Protein AF-A0A4U7KSY3-F1 (afdb_monomer_lite)

Structure (mmCIF, N/CA/C/O backbone):
data_AF-A0A4U7KSY3-F1
#
_entry.id   AF-A0A4U7KSY3-F1
#
loop_
_atom_site.group_PDB
_atom_site.id
_atom_site.type_symbol
_atom_site.label_atom_id
_atom_site.label_alt_id
_atom_site.label_comp_id
_atom_site.label_asym_id
_atom_site.label_entity_id
_atom_site.label_seq_id
_atom_site.pdbx_PDB_ins_code
_atom_site.Cartn_x
_atom_site.Cartn_y
_atom_site.Cartn_z
_atom_site.occupancy
_atom_site.B_iso_or_equiv
_atom_site.auth_seq_id
_atom_site.auth_comp_id
_atom_site.auth_asym_id
_atom_site.auth_atom_id
_atom_site.pdbx_PDB_model_num
ATOM 1 N N . MET A 1 1 ? -1.521 31.837 24.497 1.00 34.94 1 MET A N 1
ATOM 2 C CA . MET A 1 1 ? -2.362 31.413 23.358 1.00 34.94 1 MET A CA 1
ATOM 3 C C . MET A 1 1 ? -1.499 30.563 22.444 1.00 34.94 1 MET A C 1
ATOM 5 O O . MET A 1 1 ? -0.582 31.102 21.844 1.00 34.94 1 MET A O 1
ATOM 9 N N . ALA A 1 2 ? -1.717 29.249 22.416 1.00 32.88 2 ALA A N 1
ATOM 10 C CA . ALA A 1 2 ? -1.062 28.371 21.452 1.00 32.88 2 ALA A CA 1
ATOM 11 C C . ALA A 1 2 ? -1.899 28.381 20.168 1.00 32.88 2 ALA A C 1
ATOM 13 O O . ALA A 1 2 ? -3.093 28.088 20.210 1.00 32.88 2 ALA A O 1
ATOM 14 N N . ILE A 1 3 ? -1.292 28.780 19.054 1.00 35.16 3 ILE A N 1
ATOM 15 C CA . ILE A 1 3 ? -1.905 28.674 17.731 1.00 35.16 3 ILE A CA 1
ATOM 16 C C . ILE A 1 3 ? -1.834 27.192 17.363 1.00 35.16 3 ILE A C 1
ATOM 18 O O . ILE A 1 3 ? -0.758 26.677 17.068 1.00 35.16 3 ILE A O 1
ATOM 22 N N . ALA A 1 4 ? -2.962 26.491 17.448 1.00 36.16 4 ALA A N 1
ATOM 23 C CA . ALA A 1 4 ? -3.083 25.152 16.895 1.00 36.16 4 ALA A CA 1
ATOM 24 C C . ALA A 1 4 ? -3.083 25.285 15.367 1.00 36.16 4 ALA A C 1
ATOM 26 O O . ALA A 1 4 ? -4.079 25.694 14.770 1.00 36.16 4 ALA A O 1
ATOM 27 N N . LEU A 1 5 ? -1.941 25.002 14.739 1.00 34.81 5 LEU A N 1
ATOM 28 C CA . LEU A 1 5 ? -1.878 24.787 13.298 1.00 34.81 5 LEU A CA 1
ATOM 29 C C . LEU A 1 5 ? -2.711 23.538 13.002 1.00 34.81 5 LEU A C 1
ATOM 31 O O . LEU A 1 5 ? -2.360 22.439 13.432 1.00 34.81 5 LEU A O 1
ATOM 35 N N . ALA A 1 6 ? -3.839 23.720 12.314 1.00 33.53 6 ALA A N 1
ATOM 36 C CA . ALA A 1 6 ? -4.560 22.605 11.718 1.00 33.53 6 ALA A CA 1
ATOM 37 C C . ALA A 1 6 ? -3.571 21.806 10.850 1.00 33.53 6 ALA A C 1
ATOM 39 O O . ALA A 1 6 ? -2.730 22.430 10.194 1.00 33.53 6 ALA A O 1
ATOM 40 N N . PRO A 1 7 ? -3.625 20.463 10.843 1.00 36.59 7 PRO A N 1
ATOM 41 C CA . PRO A 1 7 ? -2.768 19.672 9.977 1.00 36.59 7 PRO A CA 1
ATOM 42 C C . PRO A 1 7 ? -3.069 20.068 8.533 1.00 36.59 7 PRO A C 1
ATOM 44 O O . PRO A 1 7 ? -4.111 19.730 7.978 1.00 36.59 7 PRO A O 1
ATOM 47 N N . THR A 1 8 ? -2.170 20.844 7.939 1.00 38.94 8 THR A N 1
ATOM 48 C CA . THR A 1 8 ? -2.163 21.126 6.511 1.00 38.94 8 THR A CA 1
ATOM 49 C C . THR A 1 8 ? -1.991 19.793 5.802 1.00 38.94 8 THR A C 1
ATOM 51 O O . THR A 1 8 ? -0.905 19.214 5.823 1.00 38.94 8 THR A O 1
ATOM 54 N N . THR A 1 9 ? -3.063 19.295 5.193 1.00 48.53 9 THR A N 1
ATOM 55 C CA . THR A 1 9 ? -2.973 18.360 4.075 1.00 48.53 9 THR A CA 1
ATOM 56 C C . THR A 1 9 ? -2.076 19.021 3.038 1.00 48.53 9 THR A C 1
ATOM 58 O O . THR A 1 9 ? -2.482 19.999 2.406 1.00 48.53 9 THR A O 1
ATOM 61 N N . ALA A 1 10 ? -0.828 18.568 2.931 1.00 60.69 10 ALA A N 1
ATOM 62 C CA . ALA A 1 10 ? 0.032 18.992 1.841 1.00 60.69 10 ALA A CA 1
ATOM 63 C C . ALA A 1 10 ? -0.668 18.605 0.532 1.00 60.69 10 ALA A C 1
ATOM 65 O O . ALA A 1 10 ? -1.229 17.511 0.431 1.00 60.69 10 ALA A O 1
ATOM 66 N N . ALA A 1 11 ? -0.705 19.520 -0.437 1.00 70.00 11 ALA A N 1
ATOM 67 C CA . ALA A 1 11 ? -1.221 19.188 -1.757 1.00 70.00 11 ALA A CA 1
ATOM 68 C C . ALA A 1 11 ? -0.400 18.019 -2.316 1.00 70.00 11 ALA A C 1
ATOM 70 O O . ALA A 1 11 ? 0.824 18.009 -2.169 1.00 70.00 11 ALA A O 1
ATOM 71 N N . ALA A 1 12 ? -1.074 17.036 -2.917 1.00 79.06 12 ALA A N 1
ATOM 72 C CA . ALA A 1 12 ? -0.380 15.937 -3.570 1.00 79.06 12 ALA A CA 1
ATOM 73 C C . ALA A 1 12 ? 0.581 16.490 -4.642 1.00 79.06 12 ALA A C 1
ATOM 75 O O . ALA A 1 12 ? 0.228 17.467 -5.316 1.00 79.06 12 ALA A O 1
ATOM 76 N N . PRO A 1 13 ? 1.777 15.898 -4.808 1.00 83.62 13 PRO A N 1
ATOM 77 C CA . PRO A 1 13 ? 2.699 16.279 -5.864 1.00 83.62 13 PRO A CA 1
ATOM 78 C C . PRO A 1 13 ? 2.009 16.218 -7.229 1.00 83.62 13 PRO A C 1
ATOM 80 O O . PRO A 1 13 ? 1.205 15.322 -7.486 1.00 83.62 13 PRO A O 1
ATOM 83 N N . ALA A 1 14 ? 2.313 17.167 -8.116 1.00 85.50 14 ALA A N 1
ATOM 84 C CA . ALA A 1 14 ? 1.606 17.315 -9.393 1.00 85.50 14 ALA A CA 1
ATOM 85 C C . ALA A 1 14 ? 1.749 16.090 -10.318 1.00 85.50 14 ALA A C 1
ATOM 87 O O . ALA A 1 14 ? 0.913 15.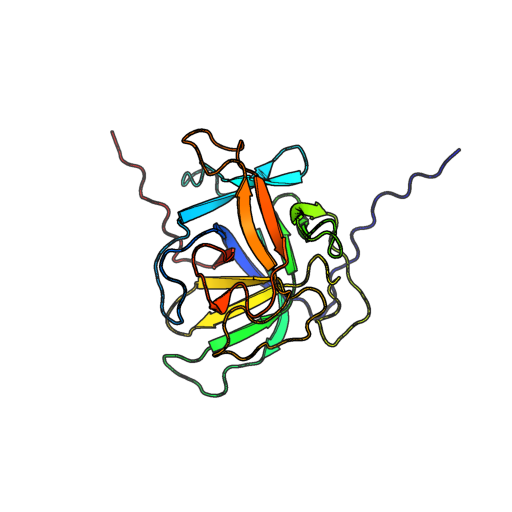873 -11.194 1.00 85.50 14 ALA A O 1
ATOM 88 N N . GLN A 1 15 ? 2.803 15.295 -10.125 1.00 86.38 15 GLN A N 1
ATOM 89 C CA . GLN A 1 15 ? 3.034 14.042 -10.838 1.00 86.38 15 GLN A CA 1
ATOM 90 C C . GLN A 1 15 ? 2.177 12.875 -10.332 1.00 86.38 15 GLN A C 1
ATOM 92 O O . GLN A 1 15 ? 2.067 11.871 -11.031 1.00 86.38 15 GLN A O 1
ATOM 97 N N . CYS A 1 16 ? 1.594 12.976 -9.134 1.00 90.12 16 CYS A N 1
ATOM 98 C CA . CYS A 1 16 ? 0.798 11.903 -8.559 1.00 90.12 16 CYS A CA 1
ATOM 99 C C . CYS A 1 16 ? -0.598 11.862 -9.193 1.00 90.12 16 CYS A C 1
ATOM 101 O O . CYS A 1 16 ? -1.347 12.837 -9.146 1.00 90.12 16 CYS A O 1
ATOM 103 N N . GLN A 1 17 ? -0.970 10.714 -9.753 1.00 90.25 17 GLN A N 1
ATOM 104 C CA . GLN A 1 17 ? -2.257 10.480 -10.402 1.00 90.25 17 GLN A CA 1
ATOM 105 C C . GLN A 1 17 ? -2.982 9.302 -9.759 1.00 90.25 17 GLN A C 1
ATOM 107 O O . GLN A 1 17 ? -2.365 8.302 -9.393 1.00 90.25 17 GLN A O 1
ATOM 112 N N . SER A 1 18 ? -4.302 9.416 -9.633 1.00 88.31 18 SER A N 1
ATOM 113 C CA . SER A 1 18 ? -5.131 8.308 -9.167 1.00 88.31 18 SER A CA 1
ATOM 114 C C . SER A 1 18 ? -5.140 7.187 -10.205 1.00 88.31 18 SER A C 1
ATOM 116 O O . SER A 1 18 ? -5.443 7.414 -11.375 1.00 88.31 18 SER A O 1
ATOM 118 N N . LEU A 1 19 ? -4.819 5.976 -9.758 1.00 82.62 19 LEU A N 1
ATOM 119 C CA . LEU A 1 19 ? -5.008 4.728 -10.495 1.00 82.62 19 LEU A CA 1
ATOM 120 C C . LEU A 1 19 ? -6.449 4.208 -10.358 1.00 82.62 19 LEU A C 1
ATOM 122 O O . LEU A 1 19 ? -6.842 3.290 -11.073 1.00 82.62 19 LEU A O 1
ATOM 126 N N . GLY A 1 20 ? -7.230 4.785 -9.440 1.00 81.56 20 GLY A N 1
ATOM 127 C CA . GLY A 1 20 ? -8.608 4.408 -9.160 1.00 81.56 20 GLY A CA 1
ATOM 128 C C . GLY A 1 20 ? -8.854 4.036 -7.700 1.00 81.56 20 GLY A C 1
ATOM 129 O O . GLY A 1 20 ? -7.958 4.035 -6.851 1.00 81.56 20 GLY A O 1
ATOM 130 N N . LYS A 1 21 ? -10.120 3.716 -7.422 1.00 82.12 21 LYS A N 1
ATOM 131 C CA . LYS A 1 21 ? -10.606 3.260 -6.118 1.00 82.12 21 LYS A CA 1
ATOM 132 C C . LYS A 1 21 ? -10.836 1.757 -6.117 1.00 82.12 21 LYS A C 1
ATOM 134 O O . LYS A 1 21 ? -11.239 1.191 -7.133 1.00 82.12 21 LYS A O 1
ATOM 139 N N . GLY A 1 22 ? -10.593 1.128 -4.976 1.00 78.44 22 GLY A N 1
ATOM 140 C CA . GLY A 1 22 ? -10.660 -0.315 -4.854 1.00 78.44 22 GLY A CA 1
ATOM 141 C C . GLY A 1 22 ? -10.680 -0.831 -3.425 1.00 78.44 22 GLY A C 1
ATOM 142 O O . GLY A 1 22 ? -10.356 -0.123 -2.467 1.00 78.44 22 GLY A O 1
ATOM 143 N N . ALA A 1 23 ? -11.058 -2.100 -3.290 1.00 79.31 23 ALA A N 1
ATOM 144 C CA . ALA A 1 23 ? -11.017 -2.787 -2.012 1.00 79.31 23 ALA A CA 1
ATOM 145 C C . ALA A 1 23 ? -9.557 -3.036 -1.609 1.00 79.31 23 ALA A C 1
ATOM 147 O O . ALA A 1 23 ? -8.741 -3.454 -2.434 1.00 79.31 23 ALA A O 1
ATOM 148 N N . PHE A 1 24 ? -9.239 -2.806 -0.337 1.00 83.69 24 PHE A N 1
ATOM 149 C CA . PHE A 1 24 ? -7.928 -3.106 0.227 1.00 83.69 24 PHE A CA 1
ATOM 150 C C . PHE A 1 24 ? -8.018 -4.335 1.125 1.00 83.69 24 PHE A C 1
ATOM 152 O O . PHE A 1 24 ? -8.980 -4.493 1.878 1.00 83.69 24 PHE A O 1
ATOM 159 N N . GLY A 1 25 ? -7.045 -5.231 1.028 1.00 81.19 25 GLY A N 1
ATOM 160 C CA . GLY A 1 25 ? -7.091 -6.535 1.671 1.00 81.19 25 GLY A CA 1
ATOM 161 C C . GLY A 1 25 ? -5.723 -7.082 2.053 1.00 81.19 25 GLY A C 1
ATOM 162 O O . GLY A 1 25 ? -4.679 -6.533 1.703 1.00 81.19 25 GLY A O 1
ATOM 163 N N . TYR A 1 26 ? -5.755 -8.188 2.786 1.00 78.81 26 TYR A N 1
ATOM 164 C CA . TYR A 1 26 ? -4.608 -8.907 3.332 1.00 78.81 26 TYR A CA 1
ATOM 165 C C . TYR A 1 26 ? -4.800 -10.422 3.153 1.00 78.81 26 TYR A C 1
ATOM 167 O O . TYR A 1 26 ? -5.933 -10.909 3.093 1.00 78.81 26 TYR A O 1
ATOM 175 N N . ASN A 1 27 ? -3.682 -11.159 3.111 1.00 69.94 27 ASN A N 1
ATOM 176 C CA . ASN A 1 27 ? -3.629 -12.625 3.103 1.00 69.94 27 ASN A CA 1
ATOM 177 C C . ASN A 1 27 ? -4.348 -13.247 1.904 1.00 69.94 27 ASN A C 1
ATOM 179 O O . ASN A 1 27 ? -5.404 -13.855 2.054 1.00 69.94 27 ASN A O 1
ATOM 183 N N . SER A 1 28 ? -3.781 -13.111 0.705 1.00 62.75 28 SER A N 1
ATOM 184 C CA . SER A 1 28 ? -4.215 -13.975 -0.395 1.00 62.75 28 SER A CA 1
ATOM 185 C C . SER A 1 28 ? -3.413 -15.269 -0.387 1.00 62.75 28 SER A C 1
ATOM 187 O O . SER A 1 28 ? -2.184 -15.282 -0.299 1.00 62.75 28 SER A O 1
ATOM 189 N N . THR A 1 29 ? -4.136 -16.376 -0.527 1.00 52.88 29 THR A N 1
ATOM 190 C CA . THR A 1 29 ? -3.582 -17.718 -0.723 1.00 52.88 29 THR A CA 1
ATOM 191 C C . THR A 1 29 ? -2.959 -17.902 -2.110 1.00 52.88 29 THR A C 1
ATOM 193 O O . THR A 1 29 ? -2.419 -18.964 -2.411 1.00 52.88 29 THR A O 1
ATOM 196 N N . SER A 1 30 ? -3.041 -16.900 -2.986 1.00 52.84 30 SER A N 1
ATOM 197 C CA . SER A 1 30 ? -2.447 -16.906 -4.322 1.00 52.84 30 SER A CA 1
ATOM 198 C C . SER A 1 30 ? -2.026 -15.488 -4.692 1.00 52.84 30 SER A C 1
ATOM 200 O O . SER A 1 30 ? -2.848 -14.682 -5.123 1.00 52.84 30 SER A O 1
ATOM 202 N N . ILE A 1 31 ? -0.745 -15.172 -4.501 1.00 51.72 31 ILE A N 1
ATOM 203 C CA . ILE A 1 31 ? -0.152 -13.922 -4.988 1.00 51.72 31 ILE A CA 1
ATOM 204 C C . ILE A 1 31 ? 1.034 -14.299 -5.853 1.00 51.72 31 ILE A C 1
ATOM 206 O O . ILE A 1 31 ? 2.162 -14.470 -5.401 1.00 51.72 31 ILE A O 1
ATOM 210 N N . TRP A 1 32 ? 0.713 -14.488 -7.117 1.00 53.09 32 TRP A N 1
ATOM 211 C CA . TRP A 1 32 ? 1.642 -14.558 -8.224 1.00 53.09 32 TRP A CA 1
ATOM 212 C C . TRP A 1 32 ? 1.062 -13.690 -9.328 1.00 53.09 32 TRP A C 1
ATOM 214 O O . TRP A 1 32 ? -0.138 -13.395 -9.338 1.00 53.09 32 TRP A O 1
ATOM 224 N N . ILE A 1 33 ? 1.927 -13.307 -10.261 1.00 51.59 33 ILE A N 1
ATOM 225 C CA . ILE A 1 33 ? 1.515 -12.718 -11.529 1.00 51.59 33 ILE A CA 1
ATOM 226 C C . ILE A 1 33 ? 0.404 -13.630 -12.084 1.00 51.59 33 ILE A C 1
ATOM 228 O O . ILE A 1 33 ? 0.585 -14.852 -12.113 1.00 51.59 33 ILE A O 1
ATOM 232 N N . TYR A 1 34 ? -0.745 -13.061 -12.451 1.00 55.44 34 TYR A N 1
ATOM 233 C CA . TYR A 1 34 ? -1.928 -13.768 -12.955 1.00 55.44 34 TYR A CA 1
ATOM 234 C C . TYR A 1 34 ? -2.911 -14.385 -11.945 1.00 55.44 34 TYR A C 1
ATOM 236 O O . TYR A 1 34 ? -3.748 -15.206 -12.334 1.00 55.44 34 TYR A O 1
ATOM 244 N N . ALA A 1 35 ? -2.833 -14.047 -10.657 1.00 57.75 35 ALA A N 1
ATOM 245 C CA . ALA A 1 35 ? -3.775 -14.563 -9.663 1.00 57.75 35 ALA A CA 1
ATOM 246 C C . ALA A 1 35 ? -5.099 -13.774 -9.627 1.00 57.75 35 ALA A C 1
ATOM 248 O O . ALA A 1 35 ? -5.101 -12.550 -9.558 1.00 57.75 35 ALA A O 1
ATOM 249 N N . THR A 1 36 ? -6.229 -14.489 -9.573 1.00 57.12 36 THR A N 1
ATOM 250 C CA . THR A 1 36 ? -7.582 -13.907 -9.440 1.00 57.12 36 THR A CA 1
ATOM 251 C C . THR A 1 36 ? -8.207 -14.069 -8.060 1.00 57.12 36 THR A C 1
ATOM 253 O O . THR A 1 36 ? -9.380 -13.760 -7.853 1.00 57.12 36 THR A O 1
ATOM 256 N N . THR A 1 37 ? -7.467 -14.643 -7.113 1.00 61.50 37 THR A N 1
ATOM 257 C CA . THR A 1 37 ? -8.045 -14.997 -5.816 1.00 61.50 37 THR A CA 1
ATOM 258 C C . THR A 1 37 ? -8.203 -13.734 -4.968 1.00 61.50 37 THR A C 1
ATOM 260 O O . THR A 1 37 ? -7.235 -12.982 -4.829 1.00 61.50 37 THR A O 1
ATOM 263 N N . PRO A 1 38 ? -9.396 -13.473 -4.401 1.00 63.53 38 PRO A N 1
ATOM 264 C CA . PRO A 1 38 ? -9.598 -12.324 -3.530 1.00 63.53 38 PRO A CA 1
ATOM 265 C C . PRO A 1 38 ? -8.745 -12.416 -2.253 1.00 63.53 38 PRO A C 1
ATOM 267 O O . PRO A 1 38 ? -8.295 -13.507 -1.889 1.00 63.53 38 PRO A O 1
ATOM 270 N N . PRO A 1 39 ? -8.519 -11.293 -1.546 1.00 69.81 39 PRO A N 1
ATOM 271 C CA . PRO A 1 39 ? -7.863 -11.329 -0.247 1.00 69.81 39 PRO A CA 1
ATOM 272 C C . PRO A 1 39 ? -8.673 -12.187 0.731 1.00 69.81 39 PRO A C 1
ATOM 274 O O 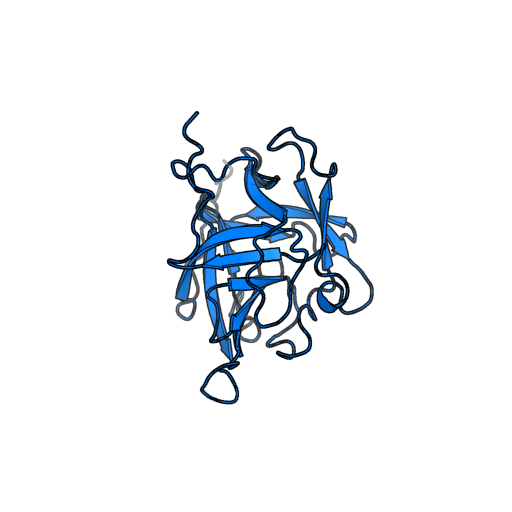. PRO A 1 39 ? -9.904 -12.158 0.731 1.00 69.81 39 PRO A O 1
ATOM 277 N N . GLY A 1 40 ? -7.980 -12.918 1.603 1.00 70.50 40 GLY A N 1
ATOM 278 C CA . GLY A 1 40 ? -8.601 -13.698 2.672 1.00 70.50 40 GLY A CA 1
ATOM 279 C C . GLY A 1 40 ? -9.276 -12.821 3.727 1.00 70.50 40 GLY A C 1
ATOM 280 O O . GLY A 1 40 ? -10.211 -13.273 4.385 1.00 70.50 40 GLY A O 1
ATOM 281 N N . ALA A 1 41 ? -8.845 -11.564 3.867 1.00 78.06 41 ALA A N 1
ATOM 282 C CA . ALA A 1 41 ? -9.530 -10.557 4.669 1.00 78.06 41 ALA A CA 1
ATOM 283 C C . ALA A 1 41 ? -9.500 -9.181 3.992 1.00 78.06 41 ALA A C 1
ATOM 285 O O . ALA A 1 41 ? -8.460 -8.739 3.504 1.00 78.06 41 ALA A O 1
ATOM 286 N N . TYR A 1 42 ? -10.631 -8.479 4.020 1.00 81.25 42 TYR A N 1
ATOM 287 C CA . TYR A 1 42 ? -10.712 -7.072 3.631 1.00 81.25 42 TYR A CA 1
ATOM 288 C C . TYR A 1 42 ? -10.330 -6.167 4.798 1.00 81.25 42 TYR A C 1
ATOM 290 O O . TYR A 1 42 ? -10.446 -6.551 5.963 1.00 81.25 42 TYR A O 1
ATOM 298 N N . LEU A 1 43 ? -9.889 -4.957 4.480 1.00 84.88 43 LEU A N 1
ATOM 299 C CA . LEU A 1 43 ? -9.416 -3.965 5.433 1.00 84.88 43 LEU A CA 1
ATOM 300 C C . LEU A 1 43 ? -10.331 -2.738 5.431 1.00 84.88 43 LEU A C 1
ATOM 302 O O . LEU A 1 43 ? -10.882 -2.352 4.402 1.00 84.88 43 LEU A O 1
ATOM 306 N N . THR A 1 44 ? -10.483 -2.117 6.596 1.00 87.00 44 THR A N 1
ATOM 307 C CA . THR A 1 44 ? -11.176 -0.837 6.778 1.00 87.00 44 THR A CA 1
ATOM 308 C C . THR A 1 44 ? -10.456 0.026 7.806 1.00 87.00 44 THR A C 1
ATOM 310 O O . THR A 1 44 ? -9.477 -0.413 8.404 1.00 87.00 44 THR A O 1
ATOM 313 N N . VAL A 1 45 ? -10.923 1.258 7.991 1.00 87.00 45 VAL A N 1
ATOM 314 C CA . VAL A 1 45 ? -10.445 2.172 9.033 1.00 87.00 45 VAL A CA 1
ATOM 315 C C . VAL A 1 45 ? -11.426 2.148 10.205 1.00 87.00 45 VAL A C 1
ATOM 317 O O . VAL A 1 45 ? -12.635 2.211 9.973 1.00 87.00 45 VAL A O 1
ATOM 320 N N . ASP A 1 46 ? -10.925 2.025 11.435 1.00 85.12 46 ASP A N 1
ATOM 321 C CA . ASP A 1 46 ? -11.730 2.197 12.653 1.00 85.12 46 ASP A CA 1
ATOM 322 C C . ASP A 1 46 ? -11.812 3.676 13.085 1.00 85.12 46 ASP A C 1
ATOM 324 O O . ASP A 1 46 ? -11.128 4.549 12.547 1.00 85.12 46 ASP A O 1
ATOM 328 N N . ASP A 1 47 ? -12.627 3.976 14.098 1.00 82.38 47 ASP A N 1
ATOM 329 C CA . ASP A 1 47 ? -12.777 5.346 14.621 1.00 82.38 47 ASP A CA 1
ATOM 330 C C . ASP A 1 47 ? -11.476 5.914 15.222 1.00 82.38 47 ASP A C 1
ATOM 332 O O . ASP A 1 47 ? -11.315 7.129 15.351 1.00 82.38 47 ASP A O 1
ATOM 336 N N . SER A 1 48 ? -10.533 5.040 15.583 1.00 85.69 48 SER A N 1
ATOM 337 C CA . SER A 1 48 ? -9.211 5.392 16.108 1.00 85.69 48 SER A CA 1
ATOM 338 C C . SER A 1 48 ? -8.147 5.501 15.013 1.00 85.69 48 SER A C 1
ATOM 340 O O . SER A 1 48 ? -6.970 5.640 15.338 1.00 85.69 48 SER A O 1
ATOM 342 N N . LYS A 1 49 ? -8.550 5.489 13.733 1.00 88.56 49 LYS A N 1
ATOM 343 C CA . LYS A 1 49 ? -7.681 5.567 12.547 1.00 88.56 49 LYS A CA 1
ATOM 344 C C . LYS A 1 49 ? -6.785 4.351 12.325 1.00 88.56 49 LYS A C 1
ATOM 346 O O . LYS A 1 49 ? -5.905 4.396 11.469 1.00 88.56 49 LYS A O 1
ATOM 351 N N . HIS A 1 50 ? -6.992 3.247 13.028 1.00 88.56 50 HIS A N 1
ATOM 352 C CA . HIS A 1 50 ? -6.273 2.015 12.741 1.00 88.56 50 HIS A CA 1
ATOM 353 C C . HIS A 1 50 ? -6.834 1.329 11.501 1.00 88.56 50 HIS A C 1
ATOM 355 O O . HIS A 1 50 ? -8.038 1.363 11.237 1.00 88.56 50 HIS A O 1
ATOM 361 N N . ILE A 1 51 ? -5.962 0.632 10.774 1.00 88.88 51 ILE A N 1
ATOM 362 C CA . ILE A 1 51 ? -6.398 -0.299 9.739 1.00 88.88 51 ILE A CA 1
ATOM 363 C C . ILE A 1 51 ? -6.789 -1.616 10.412 1.00 88.88 51 ILE A C 1
ATOM 365 O O . ILE A 1 51 ? -5.963 -2.256 11.062 1.00 88.88 51 ILE A O 1
ATOM 369 N N . VAL A 1 52 ? -8.044 -2.029 10.256 1.00 86.69 52 VAL A N 1
ATOM 370 C CA . VAL A 1 52 ? -8.619 -3.223 10.891 1.00 86.69 52 VAL A CA 1
ATOM 371 C C . VAL A 1 52 ? -9.231 -4.170 9.869 1.00 86.69 52 VAL A C 1
ATOM 373 O O . VAL A 1 52 ? -9.594 -3.767 8.763 1.00 86.69 52 VAL A O 1
ATOM 376 N N . ALA A 1 53 ? -9.376 -5.439 10.245 1.00 82.81 53 ALA A N 1
ATOM 377 C CA . ALA A 1 53 ? -10.127 -6.409 9.462 1.00 82.81 53 ALA A CA 1
ATOM 378 C C . ALA A 1 53 ? -11.602 -5.997 9.366 1.00 82.81 53 ALA A C 1
ATOM 380 O O . ALA A 1 53 ? -12.270 -5.747 10.375 1.00 82.81 53 ALA A O 1
ATOM 381 N N . SER A 1 54 ? -12.118 -5.968 8.144 1.00 73.44 54 SER A N 1
ATOM 382 C CA . SER A 1 54 ? -13.517 -5.684 7.858 1.00 73.44 54 SER A CA 1
ATOM 383 C C . SER A 1 54 ? -14.320 -6.979 7.739 1.00 73.44 54 SER A C 1
ATOM 385 O O . SER A 1 54 ? -13.925 -7.891 7.014 1.00 73.44 54 SER A O 1
ATOM 387 N N . THR A 1 55 ? -15.491 -7.047 8.383 1.00 57.75 55 THR A N 1
ATOM 388 C CA . THR A 1 55 ? -16.536 -8.040 8.039 1.00 57.75 55 THR A CA 1
ATOM 389 C C . THR A 1 55 ? -17.477 -7.550 6.949 1.00 57.75 55 THR A C 1
ATOM 391 O O . THR A 1 55 ? -18.404 -8.264 6.577 1.00 57.75 55 THR A O 1
ATOM 394 N N . VAL A 1 56 ? -17.293 -6.320 6.473 1.00 52.16 56 VAL A N 1
ATOM 395 C CA . VAL A 1 56 ? -18.206 -5.665 5.545 1.00 52.16 56 VAL A CA 1
ATOM 396 C C . VAL A 1 56 ? -17.421 -5.276 4.304 1.00 52.16 56 VAL A C 1
ATOM 398 O O . VAL A 1 56 ? -16.753 -4.245 4.250 1.00 52.16 56 VAL A O 1
ATOM 401 N N . PRO A 1 57 ? -17.544 -6.104 3.273 1.00 46.94 57 PRO A N 1
ATOM 402 C CA . PRO A 1 57 ? -17.924 -5.575 1.990 1.00 46.94 57 PRO A CA 1
ATOM 403 C C . PRO A 1 57 ? -19.328 -6.100 1.703 1.00 46.94 57 PRO A C 1
ATOM 405 O O . PRO A 1 57 ? -19.514 -7.084 0.992 1.00 46.94 57 PRO A O 1
ATOM 408 N N . THR A 1 58 ? -20.351 -5.471 2.279 1.00 45.75 58 THR A N 1
ATOM 409 C CA . THR A 1 58 ? -21.683 -5.594 1.682 1.00 45.75 58 THR A CA 1
ATOM 410 C C . THR A 1 58 ? -21.692 -4.736 0.426 1.00 45.75 58 THR A C 1
ATOM 412 O O . THR A 1 58 ? -21.104 -3.655 0.415 1.00 45.75 58 THR A O 1
ATOM 415 N N . TYR A 1 59 ? -22.387 -5.187 -0.619 1.00 41.66 59 TYR A N 1
ATOM 416 C CA . TYR A 1 59 ? -22.634 -4.412 -1.844 1.00 41.66 59 TYR A CA 1
ATOM 417 C C . TYR A 1 59 ? -23.040 -2.946 -1.560 1.00 41.66 59 TYR A C 1
ATOM 419 O O . TYR A 1 59 ? -22.686 -2.058 -2.324 1.00 41.66 59 TYR A O 1
ATOM 427 N N . GLU A 1 60 ? -23.719 -2.693 -0.435 1.00 39.34 60 GLU A N 1
ATOM 428 C CA . GLU A 1 60 ? -24.209 -1.372 -0.029 1.00 39.34 60 GLU A CA 1
ATOM 429 C C . GLU A 1 60 ? -23.184 -0.470 0.709 1.00 39.34 60 GLU A C 1
ATOM 431 O O . GLU A 1 60 ? -23.409 0.733 0.762 1.00 39.34 60 GLU A O 1
ATOM 436 N N . ASN A 1 61 ? -22.078 -0.994 1.266 1.00 49.44 61 ASN A N 1
ATOM 437 C CA . ASN A 1 61 ? -21.135 -0.231 2.115 1.00 49.44 61 ASN A CA 1
ATOM 438 C C . ASN A 1 61 ? -19.680 -0.654 1.857 1.00 49.44 61 ASN A C 1
ATOM 440 O O . ASN A 1 61 ? -19.063 -1.374 2.642 1.00 49.44 61 ASN A O 1
ATOM 444 N N . GLN A 1 62 ? -19.140 -0.228 0.719 1.00 57.72 62 GLN A N 1
ATOM 445 C CA . GLN A 1 62 ? -17.765 -0.521 0.329 1.00 57.72 62 GLN A CA 1
ATOM 446 C C . GLN A 1 62 ? -16.816 0.558 0.869 1.00 57.72 62 GLN A C 1
ATOM 448 O O . GLN A 1 62 ? -16.829 1.701 0.413 1.00 57.72 62 GLN A O 1
ATOM 453 N N . THR A 1 63 ? -15.961 0.192 1.823 1.00 69.19 63 THR A N 1
ATOM 454 C CA . THR A 1 63 ? -14.816 1.013 2.239 1.00 69.19 63 THR A CA 1
ATOM 455 C C . THR A 1 63 ? -13.763 0.976 1.126 1.00 69.19 63 THR A C 1
ATOM 457 O O . THR A 1 63 ? -12.975 0.036 1.037 1.00 69.19 63 THR A O 1
ATOM 460 N N . MET A 1 64 ? -13.780 1.977 0.244 1.00 81.94 64 MET A N 1
ATOM 461 C CA . MET A 1 64 ? -12.906 2.037 -0.932 1.00 81.94 64 MET A CA 1
ATOM 462 C C . MET A 1 64 ? -11.662 2.887 -0.685 1.00 81.94 64 MET A C 1
ATOM 464 O O . MET A 1 64 ? -11.760 4.091 -0.453 1.00 81.94 64 MET A O 1
ATOM 468 N N . PHE A 1 65 ? -10.493 2.268 -0.798 1.00 88.19 65 PHE A N 1
ATOM 469 C CA . PHE A 1 65 ? -9.210 2.962 -0.777 1.00 88.19 65 PHE A CA 1
ATOM 470 C C . PHE A 1 65 ? -8.887 3.465 -2.186 1.00 88.19 65 PHE A C 1
ATOM 472 O O . PHE A 1 65 ? -9.244 2.826 -3.174 1.00 88.19 65 PHE A O 1
ATOM 479 N N . GLU A 1 66 ? -8.227 4.610 -2.288 1.00 88.88 66 GLU A N 1
ATOM 480 C CA . GLU A 1 66 ? -7.760 5.181 -3.549 1.00 88.88 66 GLU A CA 1
ATOM 481 C C . GLU A 1 66 ? -6.243 5.042 -3.655 1.00 88.88 66 GLU A C 1
ATOM 483 O O . GLU A 1 66 ? -5.513 5.277 -2.693 1.00 88.88 66 GLU A O 1
ATOM 488 N N . PHE A 1 67 ? -5.761 4.632 -4.821 1.00 88.81 67 PHE A N 1
ATOM 489 C CA . PHE A 1 67 ? -4.362 4.283 -5.036 1.00 88.81 67 PHE A CA 1
ATOM 490 C C . PHE A 1 67 ? -3.755 5.314 -5.976 1.00 88.81 67 PHE A C 1
ATOM 492 O O . PHE A 1 67 ? -4.264 5.520 -7.075 1.00 88.81 67 PHE A O 1
ATOM 499 N N . PHE A 1 68 ? -2.676 5.967 -5.558 1.00 90.94 68 PHE A N 1
ATOM 500 C CA . PHE A 1 68 ? -2.044 7.035 -6.327 1.00 90.94 68 PHE A CA 1
ATOM 501 C C . PHE A 1 68 ? -0.669 6.596 -6.819 1.00 90.94 68 PHE A C 1
ATOM 503 O O . PHE A 1 68 ? 0.167 6.167 -6.026 1.00 90.94 68 PHE A O 1
ATOM 510 N N . SER A 1 69 ? -0.418 6.738 -8.118 1.00 90.19 69 SER A N 1
ATOM 511 C CA . SER A 1 69 ? 0.903 6.574 -8.724 1.00 90.19 69 SER A CA 1
ATOM 512 C C . SER A 1 69 ? 1.595 7.923 -8.833 1.00 90.19 69 SER A C 1
ATOM 514 O O . SER A 1 69 ? 1.072 8.827 -9.470 1.00 90.19 69 SER A O 1
ATOM 516 N N . CYS A 1 70 ? 2.782 8.032 -8.250 1.00 90.25 70 CYS A N 1
ATOM 517 C CA . CYS A 1 70 ? 3.677 9.183 -8.354 1.00 90.25 70 CYS A CA 1
ATOM 518 C C . CYS A 1 70 ? 4.904 8.890 -9.232 1.00 90.25 70 CYS A C 1
ATOM 520 O O . CYS A 1 70 ? 5.491 9.807 -9.798 1.00 90.25 70 CYS A O 1
ATOM 522 N N . LEU A 1 71 ? 5.276 7.612 -9.373 1.00 88.44 71 LEU A N 1
ATOM 523 C CA . LEU A 1 71 ? 6.230 7.122 -10.370 1.00 88.44 71 LEU A CA 1
ATOM 524 C C . LEU A 1 71 ? 5.661 5.889 -11.073 1.00 88.44 71 LEU A C 1
ATOM 526 O O . LEU A 1 71 ? 5.000 5.055 -10.447 1.00 88.44 71 LEU A O 1
ATOM 530 N N . HIS A 1 72 ? 5.976 5.745 -12.358 1.00 86.62 72 HIS A N 1
ATOM 531 C CA . HIS A 1 72 ? 5.574 4.613 -13.192 1.00 86.62 72 HIS A CA 1
ATOM 532 C C . HIS A 1 72 ? 6.782 4.076 -13.956 1.00 86.62 72 HIS A C 1
ATOM 534 O O . HIS A 1 72 ? 7.519 4.823 -14.596 1.00 86.62 72 HIS A O 1
ATOM 540 N N . THR A 1 73 ? 6.993 2.767 -13.869 1.00 84.31 73 THR A N 1
ATOM 541 C CA . THR A 1 73 ? 7.898 2.015 -14.735 1.00 84.31 73 THR A CA 1
ATOM 542 C C . THR A 1 73 ? 7.055 1.130 -15.648 1.00 84.31 73 THR A C 1
ATOM 544 O O . THR A 1 73 ? 6.403 0.207 -15.144 1.00 84.31 73 THR A O 1
ATOM 547 N N . PRO A 1 74 ? 7.065 1.386 -16.966 1.00 81.44 74 PRO A N 1
ATOM 548 C CA . PRO A 1 74 ? 6.288 0.598 -17.899 1.00 81.44 74 PRO A CA 1
ATOM 549 C C . PRO A 1 74 ? 6.843 -0.817 -18.052 1.00 81.44 74 PRO A C 1
ATOM 551 O O . PRO A 1 74 ? 8.040 -1.060 -17.860 1.00 81.44 74 PRO A O 1
ATOM 554 N N . ALA A 1 75 ? 5.981 -1.743 -18.462 1.00 81.56 75 ALA A N 1
ATOM 555 C CA . ALA A 1 75 ? 6.408 -3.090 -18.817 1.00 81.56 75 ALA A CA 1
ATOM 556 C C . ALA A 1 75 ? 7.471 -3.076 -19.943 1.00 81.56 75 ALA A C 1
ATOM 558 O O . ALA A 1 75 ? 7.355 -2.299 -20.896 1.00 81.56 75 ALA A O 1
ATOM 559 N N . PRO A 1 76 ? 8.480 -3.970 -19.911 1.00 81.25 76 PRO A N 1
ATOM 560 C CA . PRO A 1 76 ? 9.518 -4.031 -20.947 1.00 81.25 76 PRO A CA 1
ATOM 561 C C . PRO A 1 76 ? 9.006 -4.543 -22.305 1.00 81.25 76 PRO A C 1
ATOM 563 O O . PRO A 1 76 ? 9.732 -4.497 -23.297 1.00 81.25 76 PRO A O 1
ATOM 566 N N . TYR A 1 77 ? 7.774 -5.052 -22.362 1.00 81.25 77 TYR A N 1
ATOM 567 C CA . TYR A 1 77 ? 7.099 -5.487 -23.580 1.00 81.25 77 TYR A CA 1
ATOM 568 C C . TYR A 1 77 ? 5.595 -5.224 -23.478 1.00 81.25 77 TYR A C 1
ATOM 570 O O . TYR A 1 77 ? 5.049 -5.098 -22.385 1.00 81.25 77 TYR A O 1
ATOM 578 N N . GLN A 1 78 ? 4.920 -5.179 -24.627 1.00 79.44 78 GLN A N 1
ATOM 579 C CA . GLN A 1 78 ? 3.464 -5.085 -24.704 1.00 79.44 78 GLN A CA 1
ATOM 580 C C . GLN A 1 78 ? 2.851 -6.457 -24.981 1.00 79.44 78 GLN A C 1
ATOM 582 O O . GLN A 1 78 ? 3.367 -7.224 -25.795 1.00 79.44 78 GLN A O 1
ATOM 587 N N . GLY A 1 79 ? 1.727 -6.754 -24.332 1.00 71.00 79 GLY A N 1
ATOM 588 C CA . GLY A 1 79 ? 0.959 -7.973 -24.564 1.00 71.00 79 GLY A CA 1
ATOM 589 C C . GLY A 1 79 ? 0.570 -8.684 -23.278 1.00 71.00 79 GLY A C 1
ATOM 590 O O . GLY A 1 79 ? 0.787 -8.187 -22.174 1.00 71.00 79 GLY A O 1
ATOM 591 N N . LYS A 1 80 ? -0.029 -9.864 -23.441 1.00 69.31 80 LYS A N 1
ATOM 592 C CA . LYS A 1 80 ? -0.402 -10.758 -22.344 1.00 69.31 80 LYS A CA 1
ATOM 593 C C . LYS A 1 80 ? 0.816 -11.044 -21.468 1.00 69.31 80 LYS A C 1
ATOM 595 O O . LYS A 1 80 ? 1.785 -11.632 -21.936 1.00 69.31 80 LYS A O 1
ATOM 600 N N . GLY A 1 81 ? 0.748 -10.609 -20.220 1.00 68.62 81 GLY A N 1
ATOM 601 C CA . GLY A 1 81 ? 1.793 -10.800 -19.228 1.00 68.62 81 GLY A CA 1
ATOM 602 C C . GLY A 1 81 ? 2.692 -9.610 -18.963 1.00 68.62 81 GLY A C 1
ATOM 603 O O . GLY A 1 81 ? 3.551 -9.679 -18.087 1.00 68.62 81 GLY A O 1
ATOM 604 N N . ALA A 1 82 ? 2.494 -8.519 -19.701 1.00 76.56 82 ALA A N 1
ATOM 605 C CA . ALA A 1 82 ? 3.118 -7.244 -19.403 1.00 76.56 82 ALA A CA 1
ATOM 606 C C . ALA A 1 82 ? 2.747 -6.811 -17.978 1.00 76.56 82 ALA A C 1
ATOM 608 O O . ALA A 1 82 ? 1.572 -6.861 -17.614 1.00 76.56 82 ALA A O 1
ATOM 609 N N . ILE A 1 83 ? 3.757 -6.422 -17.195 1.00 76.88 83 ILE A N 1
ATOM 610 C CA . ILE A 1 83 ? 3.591 -5.943 -15.823 1.00 76.88 83 ILE A CA 1
ATOM 611 C C . ILE A 1 83 ? 4.066 -4.503 -15.749 1.00 76.88 83 ILE A C 1
ATOM 613 O O . ILE A 1 83 ? 5.260 -4.238 -15.916 1.00 76.88 83 ILE A O 1
ATOM 617 N N . ASP A 1 84 ? 3.148 -3.594 -15.458 1.00 80.75 84 ASP A N 1
ATOM 618 C CA . ASP A 1 84 ? 3.475 -2.219 -15.111 1.00 80.75 84 ASP A CA 1
ATOM 619 C C . ASP A 1 84 ? 3.709 -2.117 -13.606 1.00 80.75 84 ASP A C 1
ATOM 621 O O . ASP A 1 84 ? 3.004 -2.730 -12.801 1.00 80.75 84 ASP A O 1
ATOM 625 N N . THR A 1 85 ? 4.729 -1.354 -13.219 1.00 82.44 85 THR A N 1
ATOM 626 C CA . THR A 1 85 ? 5.042 -1.099 -11.811 1.00 82.44 85 THR A CA 1
ATOM 627 C C . THR A 1 85 ? 4.858 0.371 -11.500 1.00 82.44 85 THR A C 1
ATOM 629 O O . THR A 1 85 ? 5.439 1.238 -12.150 1.00 82.44 85 THR A O 1
ATOM 632 N N . TYR A 1 86 ? 4.089 0.653 -10.463 1.00 85.69 86 TYR A N 1
ATOM 633 C CA . TYR A 1 86 ? 3.799 1.989 -9.975 1.00 85.69 86 TYR A CA 1
ATOM 634 C C . TYR A 1 86 ? 4.335 2.135 -8.558 1.00 85.69 86 TYR A C 1
ATOM 636 O O . TYR A 1 86 ? 4.329 1.179 -7.789 1.00 85.69 86 TYR A O 1
ATOM 644 N N . GLN A 1 87 ? 4.770 3.331 -8.193 1.00 87.56 87 GLN A N 1
ATOM 645 C CA . GLN A 1 87 ? 5.090 3.688 -6.814 1.00 87.56 87 GLN A CA 1
ATOM 646 C C . GLN A 1 87 ? 4.293 4.919 -6.413 1.00 87.56 87 GLN A C 1
ATOM 648 O O . GLN A 1 87 ? 4.100 5.821 -7.233 1.00 87.56 87 GLN A O 1
ATOM 653 N N . GLY A 1 88 ? 3.846 4.968 -5.166 1.00 90.81 88 GLY A N 1
ATOM 654 C CA . GLY A 1 88 ? 3.143 6.117 -4.618 1.00 90.81 88 GLY A CA 1
ATOM 655 C C . GLY A 1 88 ? 2.548 5.821 -3.249 1.00 90.81 88 GLY A C 1
ATOM 656 O O . GLY A 1 88 ? 3.227 5.253 -2.394 1.00 90.81 88 GLY A O 1
ATOM 657 N N . TYR A 1 89 ? 1.298 6.222 -3.032 1.00 93.25 89 TYR A N 1
ATOM 658 C CA . TYR A 1 89 ? 0.628 6.129 -1.733 1.00 93.25 89 TYR A CA 1
ATOM 659 C C . TYR A 1 89 ? -0.802 5.598 -1.862 1.00 93.25 89 TYR A C 1
ATOM 661 O O . TYR A 1 89 ? -1.387 5.571 -2.946 1.00 93.25 89 TYR A O 1
ATOM 669 N N . ILE A 1 90 ? -1.366 5.175 -0.732 1.00 93.31 90 ILE A N 1
ATOM 670 C CA . ILE A 1 90 ? -2.747 4.694 -0.632 1.00 93.31 90 ILE A CA 1
ATOM 671 C C . ILE A 1 90 ? -3.516 5.661 0.262 1.00 93.31 90 ILE A C 1
ATOM 673 O O . ILE A 1 90 ? -3.133 5.868 1.414 1.00 93.31 90 ILE A O 1
ATOM 677 N N . GLN A 1 91 ? -4.599 6.233 -0.250 1.00 92.81 91 GLN A N 1
ATOM 678 C CA . GLN A 1 91 ? -5.531 7.059 0.506 1.00 92.81 91 GLN A CA 1
ATOM 679 C C . GLN A 1 91 ? -6.707 6.205 0.990 1.00 92.81 91 GLN A C 1
ATOM 681 O O . GLN A 1 91 ? -7.338 5.481 0.224 1.00 92.81 91 GLN A O 1
ATOM 686 N N . ALA A 1 92 ? -7.008 6.281 2.277 1.00 90.81 92 ALA A N 1
ATOM 687 C CA . ALA A 1 92 ? -8.152 5.637 2.894 1.00 90.81 92 ALA A CA 1
ATOM 688 C C . ALA A 1 92 ? -9.428 6.495 2.752 1.00 90.81 92 ALA A C 1
ATOM 690 O O . ALA A 1 92 ? -9.341 7.690 2.457 1.00 90.81 92 ALA A O 1
ATOM 691 N N . PRO A 1 93 ? -10.633 5.944 2.995 1.00 85.50 93 PRO A N 1
ATOM 692 C CA . PRO A 1 93 ? -11.888 6.688 2.809 1.00 85.50 93 PRO A CA 1
ATOM 693 C C . PRO A 1 93 ? -12.056 7.938 3.664 1.00 85.50 93 PRO A C 1
ATOM 695 O O . PRO A 1 93 ? -12.846 8.813 3.323 1.00 85.50 93 PRO A O 1
ATOM 698 N N . ASN A 1 94 ? -11.330 8.031 4.775 1.00 87.19 94 ASN A N 1
ATOM 699 C CA . ASN A 1 94 ? -11.309 9.222 5.617 1.00 87.19 94 ASN A CA 1
ATOM 700 C C . ASN A 1 94 ? -10.430 10.354 5.039 1.00 87.19 94 ASN A C 1
ATOM 702 O O . ASN A 1 94 ? -10.257 11.378 5.695 1.00 87.19 94 ASN A O 1
ATOM 706 N N . GLY A 1 95 ? -9.871 10.182 3.834 1.00 88.81 95 GLY A N 1
ATOM 707 C CA . GLY A 1 95 ? -9.032 11.162 3.141 1.00 88.81 95 GLY A CA 1
ATOM 708 C C . GLY A 1 95 ? -7.568 11.173 3.591 1.00 88.81 95 GLY A C 1
ATOM 709 O O . GLY A 1 95 ? -6.760 11.907 3.021 1.00 88.81 95 GLY A O 1
ATOM 710 N N . GLU A 1 96 ? -7.211 10.358 4.582 1.00 94.31 96 GLU A N 1
ATOM 711 C CA . GLU A 1 96 ? -5.850 10.207 5.093 1.00 94.31 96 GLU A CA 1
ATOM 712 C C . GLU A 1 96 ? -5.100 9.075 4.378 1.00 94.31 96 GLU A C 1
ATOM 714 O O . GLU A 1 96 ? -5.697 8.212 3.742 1.00 94.31 96 GLU A O 1
ATOM 719 N N . CYS A 1 97 ? -3.775 9.064 4.477 1.00 95.06 97 CYS A N 1
ATOM 720 C CA . CYS A 1 97 ? -2.924 8.068 3.845 1.00 95.06 97 CYS A CA 1
ATOM 721 C C . CYS A 1 97 ? -2.631 6.889 4.779 1.00 95.06 97 CYS A C 1
ATOM 723 O O . CYS A 1 97 ? -2.350 7.074 5.968 1.00 95.06 97 CYS A O 1
ATOM 725 N N . VAL A 1 98 ? -2.634 5.674 4.226 1.00 94.56 98 VAL A N 1
ATOM 726 C CA . VAL A 1 98 ? -2.187 4.461 4.923 1.00 94.56 98 VAL A CA 1
ATOM 727 C C . VAL A 1 98 ? -0.720 4.630 5.310 1.00 94.56 98 VAL A C 1
ATOM 729 O O . VAL A 1 98 ? 0.128 4.910 4.465 1.00 94.56 98 VAL A O 1
ATOM 732 N N . THR A 1 99 ? -0.428 4.487 6.598 1.00 94.62 99 THR A N 1
ATOM 733 C CA . THR A 1 99 ? 0.850 4.852 7.208 1.00 94.62 99 THR A CA 1
ATOM 734 C C . THR A 1 99 ? 1.324 3.761 8.160 1.00 94.62 99 THR A C 1
ATOM 736 O O . THR A 1 99 ? 0.556 3.250 8.976 1.00 94.62 99 THR A O 1
ATOM 739 N N . LEU A 1 100 ? 2.612 3.426 8.096 1.00 91.56 100 LEU A N 1
ATOM 740 C CA . LEU A 1 100 ? 3.282 2.637 9.131 1.00 91.56 100 LEU A CA 1
ATOM 741 C C . LEU A 1 100 ? 3.843 3.599 10.187 1.00 91.56 100 LEU A C 1
ATOM 743 O O . LEU A 1 100 ? 4.732 4.390 9.879 1.00 91.56 100 LEU A O 1
ATOM 747 N N . HIS A 1 101 ? 3.315 3.539 11.413 1.00 82.38 101 HIS A N 1
ATOM 748 C CA . HIS A 1 101 ? 3.536 4.560 12.448 1.00 82.38 101 HIS A CA 1
ATOM 749 C C . HIS A 1 101 ? 5.014 4.746 12.838 1.00 82.38 101 HIS A C 1
ATOM 751 O O . HIS A 1 101 ? 5.491 5.873 12.951 1.00 82.38 101 HIS A O 1
ATOM 757 N N . ASP A 1 102 ? 5.741 3.642 13.029 1.00 83.75 102 ASP A N 1
ATOM 758 C CA . ASP A 1 102 ? 7.138 3.647 13.477 1.00 83.75 102 ASP A CA 1
ATOM 759 C C . ASP A 1 102 ? 7.965 2.654 12.649 1.00 83.75 102 ASP A C 1
ATOM 761 O O . ASP A 1 102 ? 7.894 1.432 12.827 1.00 83.75 102 ASP A O 1
ATOM 765 N N . LEU A 1 103 ? 8.740 3.195 11.704 1.00 82.94 103 LEU A N 1
ATOM 766 C CA . LEU A 1 103 ? 9.574 2.410 10.794 1.00 82.94 103 LEU A CA 1
ATOM 767 C C . LEU A 1 103 ? 10.816 1.811 11.460 1.00 82.94 103 LEU A C 1
ATOM 769 O O . LEU A 1 103 ? 11.380 0.857 10.909 1.00 82.94 103 LEU A O 1
ATOM 773 N N . ASP A 1 104 ? 11.211 2.311 12.628 1.00 83.75 104 ASP A N 1
ATOM 774 C CA . ASP A 1 104 ? 12.346 1.792 13.389 1.00 83.75 104 ASP A CA 1
ATOM 775 C C . ASP A 1 104 ? 11.908 0.666 14.327 1.00 83.75 104 ASP A C 1
ATOM 777 O O . ASP A 1 104 ? 12.662 -0.285 14.555 1.00 83.75 104 ASP A O 1
ATOM 781 N N . ASN A 1 105 ? 10.654 0.692 14.785 1.00 84.50 105 ASN A N 1
ATOM 782 C CA . ASN A 1 105 ? 10.090 -0.381 15.590 1.00 84.50 105 ASN A CA 1
ATOM 783 C C . ASN A 1 105 ? 9.932 -1.682 14.772 1.00 84.50 105 ASN A C 1
ATOM 785 O O . ASN A 1 105 ? 9.220 -1.710 13.754 1.00 84.50 105 ASN A O 1
ATOM 789 N N . PRO A 1 106 ? 10.534 -2.806 15.214 1.00 82.69 106 PRO A N 1
ATOM 790 C CA . PRO A 1 106 ? 10.382 -4.105 14.564 1.00 82.69 106 PRO A CA 1
ATOM 791 C C . PRO A 1 106 ? 8.937 -4.598 14.480 1.00 82.69 106 PRO A C 1
ATOM 793 O O . PRO A 1 106 ? 8.647 -5.426 13.622 1.00 82.69 106 PRO A O 1
ATOM 796 N N . ARG A 1 107 ? 8.037 -4.110 15.339 1.00 83.56 107 ARG A N 1
ATOM 797 C CA . ARG A 1 107 ? 6.603 -4.416 15.330 1.00 83.56 107 ARG A CA 1
ATOM 798 C C . ARG A 1 107 ? 5.815 -3.122 15.449 1.00 83.56 107 ARG A C 1
ATOM 800 O O . ARG A 1 107 ? 5.759 -2.523 16.516 1.00 83.56 107 ARG A O 1
ATOM 807 N N . THR A 1 108 ? 5.190 -2.710 14.362 1.00 87.06 108 THR A N 1
ATOM 808 C CA . THR A 1 108 ? 4.383 -1.489 14.322 1.00 87.06 108 THR A CA 1
ATOM 809 C C . THR A 1 108 ? 2.982 -1.813 13.824 1.00 87.06 108 THR A C 1
ATOM 811 O O . THR A 1 108 ? 2.764 -2.851 13.194 1.00 87.06 108 THR A O 1
ATOM 814 N N . HIS A 1 109 ? 2.014 -0.968 14.139 1.00 85.69 109 HIS A N 1
ATOM 815 C CA . HIS A 1 109 ? 0.675 -1.053 13.569 1.00 85.69 109 HIS A CA 1
ATOM 816 C C . HIS A 1 109 ? 0.576 -0.195 12.307 1.00 85.69 109 HIS A C 1
ATOM 818 O O . HIS A 1 109 ? 1.421 0.663 12.034 1.00 85.69 109 HIS A O 1
ATOM 824 N N . VAL A 1 110 ? -0.452 -0.475 11.514 1.00 91.31 110 VAL A N 1
ATOM 825 C CA . VAL A 1 110 ? -0.803 0.316 10.337 1.00 91.31 110 VAL A CA 1
ATOM 826 C C . VAL A 1 110 ? -2.021 1.167 10.681 1.00 91.31 110 VAL A C 1
ATOM 828 O O . VAL A 1 110 ? -3.018 0.667 11.202 1.00 91.31 110 VAL A O 1
ATOM 831 N N . GLU A 1 111 ? -1.937 2.455 10.389 1.00 93.88 111 GLU A N 1
ATOM 832 C CA . GLU A 1 111 ? -2.974 3.447 10.678 1.00 93.88 111 GLU A CA 1
ATOM 833 C C . GLU A 1 111 ? -3.129 4.417 9.508 1.00 93.88 111 GLU A C 1
ATOM 835 O O . GLU A 1 111 ? -2.381 4.355 8.531 1.00 93.88 111 GLU A O 1
ATOM 840 N N . THR A 1 112 ? -4.092 5.326 9.590 1.00 94.00 112 THR A N 1
ATOM 841 C CA . THR A 1 112 ? -4.182 6.468 8.688 1.00 94.00 112 THR A CA 1
ATOM 842 C C . THR A 1 112 ? -3.597 7.710 9.349 1.00 94.00 112 THR A C 1
ATOM 844 O O . THR A 1 112 ? -3.826 7.989 10.525 1.00 94.00 112 THR A O 1
ATOM 847 N N . GLN A 1 113 ? -2.830 8.475 8.581 1.00 94.69 113 GLN A N 1
ATOM 848 C CA . GLN A 1 113 ? -2.336 9.795 8.969 1.00 94.69 113 GLN A CA 1
ATOM 849 C C . GLN A 1 113 ? -2.500 10.765 7.798 1.00 94.69 113 GLN A C 1
ATOM 851 O O . GLN A 1 113 ? -2.600 10.315 6.654 1.00 94.69 113 GLN A O 1
ATOM 856 N N . PRO A 1 114 ? -2.462 12.093 8.022 1.00 94.94 114 PRO A N 1
ATOM 857 C CA . PRO A 1 114 ? -2.396 13.050 6.925 1.00 94.94 114 PRO A CA 1
ATOM 858 C C . PRO A 1 114 ? -1.331 12.649 5.901 1.00 94.94 114 PRO A C 1
ATOM 860 O O . PRO A 1 114 ? -0.236 12.224 6.278 1.00 94.94 114 PRO A O 1
ATOM 863 N N . CYS A 1 115 ? -1.661 12.761 4.618 1.00 93.69 115 CYS A N 1
ATOM 864 C CA . CYS A 1 115 ? -0.728 12.452 3.543 1.00 93.69 115 CYS A CA 1
ATOM 865 C C . CYS A 1 115 ? 0.492 13.377 3.618 1.00 93.69 115 CYS A C 1
ATOM 867 O O . CYS A 1 115 ? 0.354 14.596 3.758 1.00 93.69 115 CYS A O 1
ATOM 869 N N . ARG A 1 116 ? 1.684 12.782 3.581 1.00 93.56 116 ARG A N 1
ATOM 870 C CA . ARG A 1 116 ? 2.969 13.464 3.720 1.00 93.56 116 ARG A CA 1
ATOM 871 C C . ARG A 1 116 ? 3.816 13.213 2.489 1.00 93.56 116 ARG A C 1
ATOM 873 O O . ARG A 1 116 ? 4.007 12.076 2.061 1.00 93.56 116 ARG A O 1
ATOM 880 N N . PHE A 1 117 ? 4.386 14.300 2.003 1.00 90.88 117 PHE A N 1
ATOM 881 C CA . PHE A 1 117 ? 5.248 14.323 0.839 1.00 90.88 117 PHE A CA 1
ATOM 882 C C . PHE A 1 117 ? 6.621 14.870 1.233 1.00 90.88 117 PHE A C 1
ATOM 884 O O . PHE A 1 117 ? 6.758 15.553 2.253 1.00 90.88 117 PHE A O 1
ATOM 891 N N . ASN A 1 118 ? 7.644 14.512 0.473 1.00 85.62 118 ASN A N 1
ATOM 892 C CA . ASN A 1 118 ? 9.021 14.966 0.638 1.00 85.62 118 ASN A CA 1
ATOM 893 C C . ASN A 1 118 ? 9.593 15.346 -0.731 1.00 85.62 118 ASN A C 1
ATOM 895 O O . ASN A 1 118 ? 8.966 15.085 -1.741 1.00 85.62 118 ASN A O 1
ATOM 899 N N . ASP A 1 119 ? 10.789 15.923 -0.783 1.00 82.69 119 ASP A N 1
ATOM 900 C CA . ASP A 1 119 ? 11.425 16.279 -2.062 1.00 82.69 119 ASP A CA 1
ATOM 901 C C . ASP A 1 119 ? 12.310 15.137 -2.613 1.00 82.69 119 ASP A C 1
ATOM 903 O O . ASP A 1 119 ? 13.300 15.367 -3.317 1.00 82.69 119 ASP A O 1
ATOM 907 N N . VAL A 1 120 ? 12.021 13.883 -2.234 1.00 84.12 120 VAL A N 1
ATOM 908 C CA . VAL A 1 120 ? 12.788 12.708 -2.670 1.00 84.12 120 VAL A CA 1
ATOM 909 C C . VAL A 1 120 ? 12.148 12.129 -3.930 1.00 84.12 120 VAL A C 1
ATOM 911 O O . VAL A 1 120 ? 11.418 11.137 -3.912 1.00 84.12 120 VAL A O 1
ATOM 914 N N . THR A 1 121 ? 12.506 12.720 -5.064 1.00 82.75 121 THR A N 1
ATOM 915 C CA . THR A 1 121 ? 11.966 12.349 -6.386 1.00 82.75 121 THR A CA 1
ATOM 916 C C . THR A 1 121 ? 12.145 10.874 -6.745 1.00 82.75 121 THR A C 1
ATOM 918 O O . THR A 1 121 ? 11.316 10.311 -7.454 1.00 82.75 121 THR A O 1
ATOM 921 N N . ALA A 1 122 ? 13.181 10.213 -6.217 1.00 81.12 122 ALA A N 1
ATOM 922 C CA . ALA A 1 122 ? 13.451 8.791 -6.447 1.00 81.12 122 ALA A CA 1
ATOM 923 C C . ALA A 1 122 ? 12.371 7.841 -5.887 1.00 81.12 122 ALA A C 1
ATOM 925 O O . ALA A 1 122 ? 12.330 6.675 -6.272 1.00 81.12 122 ALA A O 1
ATOM 926 N N . ILE A 1 123 ? 11.502 8.337 -5.003 1.00 78.38 123 ILE A N 1
ATOM 927 C CA . ILE A 1 123 ? 10.339 7.622 -4.450 1.00 78.38 123 ILE A CA 1
ATOM 928 C C . ILE A 1 123 ? 9.025 8.363 -4.736 1.00 78.38 123 ILE A C 1
ATOM 930 O O . ILE A 1 123 ? 8.019 8.166 -4.058 1.00 78.38 123 ILE A O 1
ATOM 934 N N . GLY A 1 124 ? 9.035 9.250 -5.734 1.00 81.75 124 GLY A N 1
ATOM 935 C CA . GLY A 1 124 ? 7.852 9.988 -6.159 1.00 81.75 124 GLY A CA 1
ATOM 936 C C . GLY A 1 124 ? 7.389 11.031 -5.155 1.00 81.75 124 GLY A C 1
ATOM 937 O O . GLY A 1 124 ? 6.195 11.311 -5.111 1.00 81.75 124 GLY A O 1
ATOM 938 N N . ASP A 1 125 ? 8.310 11.585 -4.362 1.00 88.38 125 ASP A N 1
ATOM 939 C CA . ASP A 1 125 ? 8.027 12.635 -3.381 1.00 88.38 125 ASP A CA 1
ATOM 940 C C . ASP A 1 125 ? 7.082 12.181 -2.252 1.00 88.38 125 ASP A C 1
ATOM 942 O O . ASP A 1 125 ? 6.426 12.993 -1.606 1.00 88.38 125 ASP A O 1
ATOM 946 N N . VAL A 1 126 ? 6.989 10.874 -1.984 1.00 89.31 126 VAL A N 1
ATOM 947 C CA . VAL A 1 126 ? 6.137 10.303 -0.928 1.00 89.31 126 VAL A CA 1
ATOM 948 C C . VAL A 1 126 ? 6.948 10.046 0.342 1.00 89.31 126 VAL A C 1
ATOM 950 O O . VAL A 1 126 ? 8.070 9.539 0.301 1.00 89.31 126 VAL A O 1
ATOM 95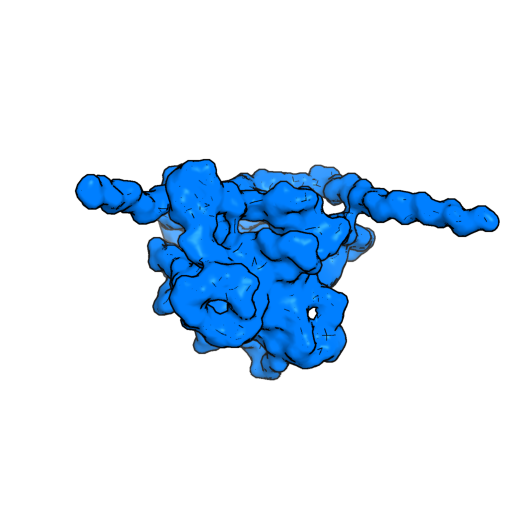3 N N . ALA A 1 127 ? 6.383 10.350 1.514 1.00 91.06 127 ALA A N 1
ATOM 954 C CA . ALA A 1 127 ? 7.027 10.015 2.782 1.00 91.06 127 ALA A CA 1
ATOM 955 C C . ALA A 1 127 ? 7.255 8.498 2.919 1.00 91.06 127 ALA A C 1
ATOM 957 O O . ALA A 1 127 ? 6.355 7.705 2.663 1.00 91.06 127 ALA A O 1
ATOM 958 N N . HIS A 1 128 ? 8.423 8.088 3.432 1.00 89.75 128 HIS A N 1
ATOM 959 C CA . HIS A 1 128 ? 8.791 6.668 3.567 1.00 89.75 128 HIS A CA 1
ATOM 960 C C . HIS A 1 128 ? 7.720 5.823 4.274 1.00 89.75 128 HIS A C 1
ATOM 962 O O . HIS A 1 128 ? 7.461 4.692 3.884 1.00 89.75 128 HIS A O 1
ATOM 968 N N . ALA A 1 129 ? 7.064 6.366 5.302 1.00 91.50 129 ALA A N 1
ATOM 969 C CA . ALA A 1 129 ? 6.032 5.656 6.060 1.00 91.50 129 ALA A CA 1
ATOM 970 C C . ALA A 1 129 ? 4.738 5.387 5.270 1.00 91.50 129 ALA A C 1
ATOM 972 O O . ALA A 1 129 ? 3.920 4.582 5.712 1.00 91.50 129 ALA A O 1
ATOM 973 N N . GLN A 1 130 ? 4.563 6.047 4.124 1.00 93.25 130 GLN A N 1
ATOM 974 C CA . GLN A 1 130 ? 3.379 6.012 3.261 1.00 93.25 130 GLN A CA 1
ATOM 975 C C . GLN A 1 130 ? 3.721 5.559 1.831 1.00 93.25 130 GLN A C 1
ATOM 977 O O . GLN A 1 130 ? 2.886 5.674 0.938 1.00 93.25 130 GLN A O 1
ATOM 982 N N . HIS A 1 131 ? 4.944 5.068 1.606 1.00 90.62 131 HIS A N 1
ATOM 983 C CA . HIS A 1 131 ? 5.449 4.716 0.285 1.00 90.62 131 HIS A CA 1
ATOM 984 C C . HIS A 1 131 ? 5.204 3.235 -0.041 1.00 90.62 131 HIS A C 1
ATOM 986 O O . HIS A 1 131 ? 5.719 2.329 0.629 1.00 90.62 131 HIS A O 1
ATOM 992 N N . PHE A 1 132 ? 4.425 3.002 -1.097 1.00 89.06 132 PHE A N 1
ATOM 993 C CA . PHE A 1 132 ? 4.018 1.686 -1.580 1.00 89.06 132 PHE A CA 1
ATOM 994 C C . PHE A 1 132 ? 4.345 1.502 -3.063 1.00 89.06 132 PHE A C 1
ATOM 996 O O . PHE A 1 132 ? 4.343 2.457 -3.838 1.00 89.06 132 PHE A O 1
ATOM 1003 N N . GLN A 1 133 ? 4.561 0.251 -3.459 1.00 84.94 133 GLN A N 1
ATOM 1004 C CA . GLN A 1 133 ? 4.591 -0.199 -4.843 1.00 84.94 133 GLN A CA 1
ATOM 1005 C C . GLN A 1 133 ? 3.287 -0.914 -5.189 1.00 84.94 133 GLN A C 1
ATOM 1007 O O . GLN A 1 133 ? 2.776 -1.706 -4.394 1.00 84.94 133 GLN A O 1
ATOM 1012 N N . PHE A 1 134 ? 2.808 -0.692 -6.406 1.00 81.75 134 PHE A N 1
ATOM 1013 C CA . PHE A 1 134 ? 1.687 -1.392 -7.012 1.00 81.75 134 PHE A CA 1
ATOM 1014 C C . PHE A 1 134 ? 2.150 -2.039 -8.312 1.00 81.75 134 PHE A C 1
ATOM 1016 O O . PHE A 1 134 ? 2.949 -1.456 -9.042 1.00 81.75 134 PHE A O 1
ATOM 1023 N N . GLN A 1 135 ? 1.663 -3.233 -8.617 1.00 77.81 135 GLN A N 1
ATOM 1024 C CA . GLN A 1 135 ? 1.932 -3.890 -9.894 1.00 77.81 135 GLN A CA 1
ATOM 1025 C C . GLN A 1 135 ? 0.623 -4.299 -10.538 1.00 77.81 135 GLN A C 1
ATOM 1027 O O . GLN A 1 135 ? -0.231 -4.855 -9.853 1.00 77.81 135 GLN A O 1
ATOM 1032 N N . THR A 1 136 ? 0.493 -4.040 -11.834 1.00 74.81 136 THR A N 1
ATOM 1033 C CA . THR A 1 136 ? -0.625 -4.526 -12.648 1.00 74.81 136 THR A CA 1
ATOM 1034 C C . THR A 1 136 ? -0.106 -5.462 -13.693 1.00 74.81 136 THR A C 1
ATOM 1036 O O . THR A 1 136 ? 0.854 -5.116 -14.378 1.00 74.81 136 THR A O 1
ATOM 1039 N N . ASP A 1 137 ? -0.776 -6.586 -13.882 1.00 68.44 137 ASP A N 1
ATOM 1040 C CA . ASP A 1 137 ? -0.558 -7.399 -15.064 1.00 68.44 137 ASP A CA 1
ATOM 1041 C C . ASP A 1 137 ? -1.642 -7.126 -16.117 1.00 68.44 137 ASP A C 1
ATOM 1043 O O . ASP A 1 137 ? -2.741 -6.667 -15.820 1.00 68.44 137 ASP A O 1
ATOM 1047 N N . SER A 1 138 ? -1.330 -7.384 -17.384 1.00 57.28 138 SER A N 1
ATOM 1048 C CA . SER A 1 138 ? -2.267 -7.154 -18.490 1.00 57.28 138 SER A CA 1
ATOM 1049 C C . SER A 1 138 ? -3.404 -8.179 -18.591 1.00 57.28 138 SER A C 1
ATOM 1051 O O . SER A 1 138 ? -4.177 -8.137 -19.552 1.00 57.28 138 SER A O 1
ATOM 1053 N N . PHE A 1 139 ? -3.503 -9.121 -17.649 1.00 57.25 139 PHE A N 1
ATOM 1054 C CA . PHE A 1 139 ? -4.583 -10.101 -17.595 1.00 57.25 139 PHE A CA 1
ATOM 1055 C C . PHE A 1 139 ? -5.652 -9.745 -16.560 1.00 57.25 139 PHE A C 1
ATOM 1057 O O . PHE A 1 139 ? -6.804 -10.124 -16.769 1.00 57.25 139 PHE A O 1
ATOM 1064 N N . TYR A 1 140 ? -5.300 -9.046 -15.479 1.00 56.28 140 TYR A N 1
ATOM 1065 C CA . TYR A 1 140 ? -6.191 -8.808 -14.345 1.00 56.28 140 TYR A CA 1
ATOM 1066 C C . TYR A 1 140 ? -6.067 -7.395 -13.775 1.00 56.28 140 TYR A C 1
ATOM 1068 O O . TYR A 1 140 ? -5.020 -6.761 -13.823 1.00 56.28 140 TYR A O 1
ATOM 1076 N N . SER A 1 141 ? -7.141 -6.918 -13.147 1.00 55.12 141 SER A N 1
ATOM 1077 C CA . SER A 1 141 ? -7.205 -5.588 -12.517 1.00 55.12 141 SER A CA 1
ATOM 1078 C C . SER A 1 141 ? -6.705 -5.562 -11.063 1.00 55.12 141 SER A C 1
ATOM 1080 O O . SER A 1 141 ? -6.999 -4.630 -10.314 1.00 55.12 141 SER A O 1
ATOM 1082 N N . TYR A 1 142 ? -5.984 -6.594 -10.616 1.00 58.34 142 TYR A N 1
ATOM 1083 C CA . TYR A 1 142 ? -5.451 -6.640 -9.256 1.00 58.34 142 TYR A CA 1
ATOM 1084 C C . TYR A 1 142 ? -4.139 -5.871 -9.160 1.00 58.34 142 TYR A C 1
ATOM 1086 O O . TYR A 1 142 ? -3.228 -6.065 -9.958 1.00 58.34 142 TYR A O 1
ATOM 1094 N N . TYR A 1 143 ? -4.050 -5.037 -8.128 1.00 64.44 143 TYR A N 1
ATOM 1095 C CA . TYR A 1 143 ? -2.861 -4.286 -7.771 1.00 64.44 143 TYR A CA 1
ATOM 1096 C C . TYR A 1 143 ? -2.382 -4.832 -6.444 1.00 64.44 143 TYR A C 1
ATOM 1098 O O . TYR A 1 143 ? -2.820 -4.429 -5.370 1.00 64.44 143 TYR A O 1
ATOM 1106 N N . SER A 1 144 ? -1.471 -5.782 -6.485 1.00 70.81 144 SER A N 1
ATOM 1107 C CA . SER A 1 144 ? -0.769 -6.166 -5.271 1.00 70.81 144 SER A CA 1
ATOM 1108 C C . SER A 1 144 ? -0.050 -4.937 -4.688 1.00 70.81 144 SER A C 1
ATOM 1110 O O . SER A 1 144 ? 0.596 -4.207 -5.443 1.00 70.81 144 SER A O 1
ATOM 1112 N N . ALA A 1 145 ? -0.169 -4.698 -3.382 1.00 77.00 145 ALA A N 1
ATOM 1113 C CA . ALA A 1 145 ? 0.388 -3.518 -2.730 1.00 77.00 145 ALA A CA 1
ATOM 1114 C C . ALA A 1 145 ? 1.547 -3.927 -1.815 1.00 77.00 145 ALA A C 1
ATOM 1116 O O . ALA A 1 145 ? 1.371 -4.697 -0.873 1.00 77.00 145 ALA A O 1
ATOM 1117 N N . VAL A 1 146 ? 2.736 -3.398 -2.083 1.00 79.06 146 VAL A N 1
ATOM 1118 C CA . VAL A 1 146 ? 3.961 -3.717 -1.341 1.00 79.06 146 VAL A CA 1
ATOM 1119 C C . VAL A 1 146 ? 4.436 -2.470 -0.625 1.00 79.06 146 VAL A C 1
ATOM 1121 O O . VAL A 1 146 ? 4.661 -1.442 -1.253 1.00 79.06 146 VAL A O 1
ATOM 1124 N N . PHE A 1 147 ? 4.617 -2.542 0.690 1.00 83.75 147 PHE A N 1
ATOM 1125 C CA . PHE A 1 147 ? 5.244 -1.443 1.422 1.00 83.75 147 PHE A CA 1
ATOM 1126 C C . PHE A 1 147 ? 6.740 -1.365 1.097 1.00 83.75 147 PHE A C 1
ATOM 1128 O O . PHE A 1 147 ? 7.464 -2.331 1.336 1.00 83.75 147 PHE A O 1
ATOM 1135 N N . LEU A 1 148 ? 7.203 -0.214 0.602 1.00 79.06 148 LEU A N 1
ATOM 1136 C CA . LEU A 1 148 ? 8.601 -0.001 0.215 1.00 79.06 148 LEU A CA 1
ATOM 1137 C C . LEU A 1 148 ? 9.428 0.698 1.296 1.00 79.06 148 LEU A C 1
ATOM 1139 O O . LEU A 1 148 ? 10.638 0.478 1.386 1.00 79.06 148 LEU A O 1
ATOM 1143 N N . GLY A 1 149 ? 8.817 1.536 2.132 1.00 83.25 149 GLY A N 1
ATOM 1144 C CA . GLY A 1 149 ? 9.585 2.350 3.070 1.00 83.25 149 GLY A CA 1
ATOM 1145 C C . GLY A 1 149 ? 10.501 3.330 2.336 1.00 83.25 149 GLY A C 1
ATOM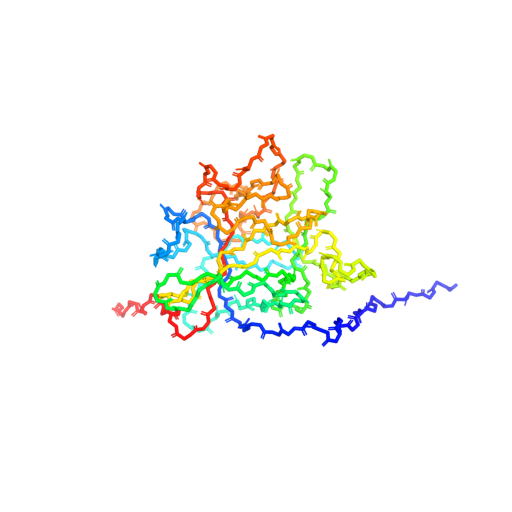 1146 O O . GLY A 1 149 ? 10.079 4.047 1.432 1.00 83.25 149 GLY A O 1
ATOM 1147 N N . SER A 1 150 ? 11.780 3.339 2.710 1.00 81.38 150 SER A N 1
ATOM 1148 C CA . SER A 1 150 ? 12.820 4.124 2.033 1.00 81.38 150 SER A CA 1
ATOM 1149 C C . SER A 1 150 ? 13.428 3.424 0.813 1.00 81.38 150 SER A C 1
ATOM 1151 O O . SER A 1 150 ? 14.364 3.951 0.218 1.00 81.38 150 SER A O 1
ATOM 1153 N N . THR A 1 151 ? 12.984 2.213 0.462 1.00 78.56 151 THR A N 1
ATOM 1154 C CA . THR A 1 151 ? 13.490 1.517 -0.725 1.00 78.56 151 THR A CA 1
ATOM 1155 C C . THR A 1 151 ? 12.994 2.231 -1.977 1.00 78.56 151 THR A C 1
ATOM 1157 O O . THR A 1 151 ? 11.792 2.405 -2.156 1.00 78.56 151 THR A O 1
ATOM 1160 N N . HIS A 1 152 ? 13.919 2.626 -2.850 1.00 72.31 152 HIS A N 1
ATOM 1161 C CA . HIS A 1 152 ? 13.574 3.163 -4.161 1.00 72.31 152 HIS A CA 1
ATOM 1162 C C . HIS A 1 152 ? 13.150 2.007 -5.066 1.00 72.31 152 HIS A C 1
ATOM 1164 O O . HIS A 1 152 ? 13.846 0.991 -5.132 1.00 72.31 152 HIS A O 1
ATOM 1170 N N . GLY A 1 153 ? 12.025 2.147 -5.754 1.00 65.50 153 GLY A N 1
ATOM 1171 C CA . GLY A 1 153 ? 11.615 1.207 -6.785 1.00 65.50 153 GLY A CA 1
ATOM 1172 C C . GLY A 1 153 ? 12.027 1.648 -8.200 1.00 65.50 153 GLY A C 1
ATOM 1173 O O . GLY A 1 153 ? 12.663 2.690 -8.377 1.00 65.50 153 GLY A O 1
ATOM 1174 N N . PRO A 1 154 ? 11.620 0.884 -9.224 1.00 62.16 154 PRO A N 1
ATOM 1175 C CA . PRO A 1 154 ? 10.850 -0.348 -9.095 1.00 62.16 154 PRO A CA 1
ATOM 1176 C C . PRO A 1 154 ? 11.723 -1.452 -8.498 1.00 62.16 154 PRO A C 1
ATOM 1178 O O . PRO A 1 154 ? 12.843 -1.703 -8.950 1.00 62.16 154 PRO A O 1
ATOM 1181 N N . VAL A 1 155 ? 11.208 -2.133 -7.479 1.00 63.72 155 VAL A N 1
ATOM 1182 C CA . VAL A 1 155 ? 11.805 -3.402 -7.071 1.00 63.72 155 VAL A CA 1
ATOM 1183 C C . VAL A 1 155 ? 11.449 -4.413 -8.153 1.00 63.72 155 VAL A C 1
ATOM 1185 O O . VAL A 1 155 ? 10.317 -4.401 -8.636 1.00 63.72 155 VAL A O 1
ATOM 1188 N N . SER A 1 156 ? 12.440 -5.200 -8.592 1.00 63.69 156 SER A N 1
ATOM 1189 C CA . SER A 1 156 ? 12.354 -6.098 -9.754 1.00 63.69 156 SER A CA 1
ATOM 1190 C C . SER A 1 156 ? 10.956 -6.701 -9.917 1.00 63.69 156 SER A C 1
ATOM 1192 O O . SER A 1 156 ? 10.419 -7.285 -8.978 1.00 63.69 156 SER A O 1
ATOM 1194 N N . THR A 1 157 ? 10.377 -6.587 -11.116 1.00 61.12 157 THR A N 1
ATOM 1195 C CA . THR A 1 157 ? 9.028 -7.092 -11.436 1.00 61.12 157 THR A CA 1
ATOM 1196 C C . THR A 1 157 ? 8.863 -8.581 -11.130 1.00 61.12 157 THR A C 1
ATOM 1198 O O . THR A 1 157 ? 7.767 -9.030 -10.819 1.00 61.12 157 THR A O 1
ATOM 1201 N N . ASN A 1 158 ? 9.969 -9.333 -11.159 1.00 60.72 158 ASN A N 1
ATOM 1202 C CA . ASN A 1 158 ? 10.023 -10.756 -10.827 1.00 60.72 158 ASN A CA 1
ATOM 1203 C C . ASN A 1 158 ? 10.365 -11.033 -9.348 1.00 60.72 158 ASN A C 1
ATOM 1205 O O . ASN A 1 158 ? 10.264 -12.173 -8.907 1.00 60.72 158 ASN A O 1
ATOM 1209 N N . ALA A 1 159 ? 10.787 -10.020 -8.584 1.00 56.88 159 ALA A N 1
ATOM 1210 C CA . ALA A 1 159 ? 11.057 -10.089 -7.146 1.00 56.88 159 ALA A CA 1
ATOM 1211 C C . ALA A 1 159 ? 9.916 -9.412 -6.374 1.00 56.88 159 ALA A C 1
ATOM 1213 O O . ALA A 1 159 ? 10.095 -8.409 -5.677 1.00 56.88 159 ALA A O 1
ATOM 1214 N N . PHE A 1 160 ? 8.716 -9.963 -6.558 1.00 56.97 160 PHE A N 1
ATOM 1215 C CA . PHE A 1 160 ? 7.494 -9.493 -5.926 1.00 56.97 160 PHE A CA 1
ATOM 1216 C C . PHE A 1 160 ? 7.688 -9.332 -4.413 1.00 56.97 160 PHE A C 1
ATOM 1218 O O . PHE A 1 160 ? 7.985 -10.311 -3.749 1.00 56.97 160 PHE A O 1
ATOM 1225 N N . GLY A 1 161 ? 7.519 -8.141 -3.834 1.00 54.81 161 GLY A N 1
ATOM 1226 C CA . GLY A 1 161 ? 7.650 -7.976 -2.381 1.00 54.81 161 GLY A CA 1
ATOM 1227 C C . GLY A 1 161 ? 9.085 -7.857 -1.848 1.00 54.81 161 GLY A C 1
ATOM 1228 O O . GLY A 1 161 ? 9.301 -7.969 -0.636 1.00 54.81 161 GLY A O 1
ATOM 1229 N N . GLY A 1 162 ? 10.065 -7.625 -2.724 1.00 57.09 162 GLY A N 1
ATOM 1230 C CA . GLY A 1 162 ? 11.304 -6.979 -2.308 1.00 57.09 162 GLY A CA 1
ATOM 1231 C C . GLY A 1 162 ? 11.013 -5.511 -1.973 1.00 57.09 162 GLY A C 1
ATOM 1232 O O . GLY A 1 162 ? 10.252 -4.851 -2.677 1.00 57.09 162 GLY A O 1
ATOM 1233 N N . GLY A 1 163 ? 11.584 -4.999 -0.889 1.00 59.31 163 GLY A N 1
ATOM 1234 C CA . GLY A 1 163 ? 11.357 -3.626 -0.419 1.00 59.31 163 GLY A CA 1
ATOM 1235 C C . GLY A 1 163 ? 10.661 -3.554 0.940 1.00 59.31 163 GLY A C 1
ATOM 1236 O O . GLY A 1 163 ? 9.870 -4.421 1.309 1.00 59.31 163 GLY A O 1
ATOM 1237 N N . GLY A 1 164 ? 11.056 -2.567 1.749 1.00 63.19 164 GLY A N 1
ATOM 1238 C CA . GLY A 1 164 ? 10.548 -2.317 3.106 1.00 63.19 164 GLY A CA 1
ATOM 1239 C C . GLY A 1 164 ? 10.887 -3.372 4.173 1.00 63.19 164 GLY A C 1
ATOM 1240 O O . GLY A 1 164 ? 10.926 -3.041 5.358 1.00 63.19 164 GLY A O 1
ATOM 1241 N N . HIS A 1 165 ? 11.158 -4.623 3.782 1.00 77.94 165 HIS A N 1
ATOM 1242 C CA . HIS A 1 165 ? 11.461 -5.762 4.660 1.00 77.94 165 HIS A CA 1
ATOM 1243 C C . HIS A 1 165 ? 10.422 -5.958 5.777 1.00 77.94 165 HIS A C 1
ATOM 1245 O O . HIS A 1 165 ? 10.761 -6.236 6.930 1.00 77.94 165 HIS A O 1
ATOM 1251 N N . ARG A 1 166 ? 9.138 -5.784 5.436 1.00 80.31 166 ARG A N 1
ATOM 1252 C CA . ARG A 1 166 ? 8.000 -5.914 6.354 1.00 80.31 166 ARG A CA 1
ATOM 1253 C C . ARG A 1 166 ? 7.046 -7.016 5.902 1.00 80.31 166 ARG A C 1
ATOM 1255 O O . ARG A 1 166 ? 6.701 -7.049 4.728 1.00 80.31 166 ARG A O 1
ATOM 1262 N N . ILE A 1 167 ? 6.583 -7.853 6.827 1.00 83.44 167 ILE A N 1
ATOM 1263 C CA . ILE A 1 167 ? 5.418 -8.736 6.644 1.00 83.44 167 ILE A CA 1
ATOM 1264 C C . ILE A 1 167 ? 4.204 -8.159 7.367 1.00 83.44 167 ILE A C 1
ATOM 1266 O O . ILE A 1 167 ? 4.367 -7.523 8.412 1.00 83.44 167 ILE A O 1
ATOM 1270 N N . PHE A 1 168 ? 3.002 -8.420 6.858 1.00 86.50 168 PHE A N 1
ATOM 1271 C CA . PHE A 1 168 ? 1.753 -7.997 7.484 1.00 86.50 168 PHE A CA 1
ATOM 1272 C C . PHE A 1 168 ? 1.015 -9.159 8.144 1.00 86.50 168 PHE A C 1
ATOM 1274 O O . PHE A 1 168 ? 1.068 -10.302 7.688 1.00 86.50 168 PHE A O 1
ATOM 1281 N N . SER A 1 169 ? 0.321 -8.856 9.235 1.00 86.75 169 SER A N 1
ATOM 1282 C CA . SER A 1 169 ? -0.508 -9.809 9.971 1.00 86.75 169 SER A CA 1
ATOM 1283 C C . SER A 1 169 ? -1.654 -9.089 10.661 1.00 86.75 169 SER A C 1
ATOM 1285 O O . SER A 1 169 ? -1.510 -7.935 11.063 1.00 86.75 169 SER A O 1
ATOM 1287 N N . LEU A 1 170 ? -2.758 -9.792 10.873 1.00 85.44 170 LEU A N 1
ATOM 1288 C CA . LEU A 1 170 ? -3.843 -9.332 11.731 1.00 85.44 170 LEU A CA 1
ATOM 1289 C C . LEU A 1 170 ? -3.626 -9.813 13.170 1.00 85.44 170 LEU A C 1
ATOM 1291 O O . LEU A 1 170 ? -3.352 -10.994 13.386 1.00 85.44 170 LEU A O 1
ATOM 1295 N N . ASP A 1 171 ? -3.744 -8.905 14.139 1.00 82.56 171 ASP A N 1
ATOM 1296 C CA . ASP A 1 171 ? -3.620 -9.216 15.567 1.00 82.56 171 ASP A CA 1
ATOM 1297 C C . ASP A 1 171 ? -4.744 -8.552 16.389 1.00 82.56 171 ASP A C 1
ATOM 1299 O O . ASP A 1 171 ? -4.882 -7.324 16.325 1.00 82.56 171 ASP A O 1
ATOM 1303 N N . PRO A 1 172 ? -5.528 -9.322 17.169 1.00 79.50 172 PRO A N 1
ATOM 1304 C CA . PRO A 1 172 ? -5.577 -10.790 17.202 1.00 79.50 172 PRO A CA 1
ATOM 1305 C C . PRO A 1 172 ? -5.868 -11.391 15.824 1.00 79.50 172 PRO A C 1
ATOM 1307 O O . PRO A 1 172 ? -6.433 -10.721 14.958 1.00 79.50 172 PRO A O 1
ATOM 1310 N N . ALA A 1 173 ? -5.483 -12.655 15.614 1.00 71.12 173 ALA A N 1
ATOM 1311 C CA . ALA A 1 173 ? -5.849 -13.382 14.399 1.00 71.12 173 ALA A CA 1
ATOM 1312 C C . ALA A 1 173 ? -7.368 -13.265 14.166 1.00 71.12 173 ALA A C 1
ATOM 1314 O O . ALA A 1 173 ? -8.119 -13.271 15.147 1.00 71.12 173 ALA A O 1
ATOM 1315 N N . PRO A 1 174 ? -7.824 -13.127 12.907 1.00 65.50 174 PRO A N 1
ATOM 1316 C CA . PRO A 1 174 ? -9.215 -12.823 12.610 1.00 65.50 174 PRO A CA 1
ATOM 1317 C C . PRO A 1 174 ? -10.133 -13.857 13.261 1.00 65.50 174 PRO A C 1
ATOM 1319 O O . PRO A 1 174 ? -10.118 -15.038 12.919 1.00 65.50 174 PRO A O 1
ATOM 1322 N N . SER A 1 175 ? -10.910 -13.397 14.238 1.00 58.50 175 SER A N 1
ATOM 1323 C CA . SER A 1 175 ? -12.056 -14.128 14.766 1.00 58.50 175 SER A CA 1
ATOM 1324 C C . SER A 1 175 ? -13.294 -13.729 13.962 1.00 58.50 175 SER A C 1
ATOM 1326 O O . SER A 1 175 ? -13.268 -12.761 13.204 1.00 58.50 175 SER A O 1
ATOM 1328 N N . SER A 1 176 ? -14.411 -14.431 14.129 1.00 53.22 176 SER A N 1
ATOM 1329 C CA . SER A 1 176 ? -15.684 -14.062 13.491 1.00 53.22 176 SER A CA 1
ATOM 1330 C C . SER A 1 176 ? -16.220 -12.670 13.893 1.00 53.22 176 SER A C 1
ATOM 1332 O O . SER A 1 176 ? -17.269 -12.267 13.396 1.00 53.22 176 SER A O 1
ATOM 1334 N N . ALA A 1 177 ? -15.543 -11.938 14.789 1.00 54.03 177 ALA A N 1
ATOM 1335 C CA . ALA A 1 177 ? -15.897 -10.585 15.207 1.00 54.03 177 ALA A CA 1
ATOM 1336 C C . ALA A 1 177 ? -15.127 -9.510 14.411 1.00 54.03 177 ALA A C 1
ATOM 1338 O O . ALA A 1 177 ? -13.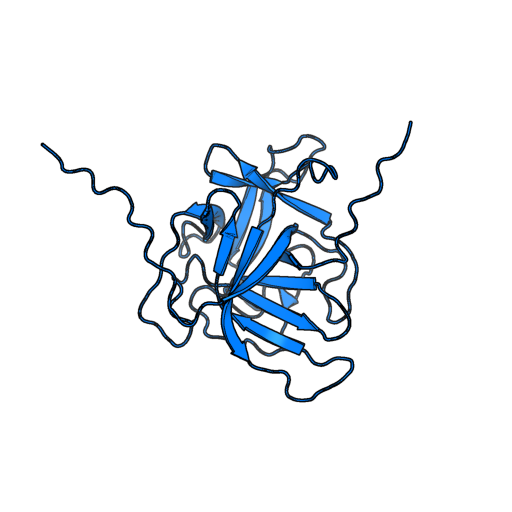908 -9.364 14.530 1.00 54.03 177 ALA A O 1
ATOM 1339 N N . ALA A 1 178 ? -15.875 -8.718 13.641 1.00 60.22 178 ALA A N 1
ATOM 1340 C CA . ALA A 1 178 ? -15.403 -7.556 12.888 1.00 60.22 178 ALA A CA 1
ATOM 1341 C C . ALA A 1 178 ? -14.643 -6.534 13.724 1.00 60.22 178 ALA A C 1
ATOM 1343 O O . ALA A 1 178 ? -14.992 -6.320 14.882 1.00 60.22 178 ALA A O 1
ATOM 1344 N N . GLY A 1 179 ? -13.674 -5.841 13.118 1.00 64.88 179 GLY A N 1
ATOM 1345 C CA . GLY A 1 179 ? -13.056 -4.652 13.712 1.00 64.88 179 GLY A CA 1
ATOM 1346 C C . GLY A 1 179 ? -12.230 -4.909 14.975 1.00 64.88 179 GLY A C 1
ATOM 1347 O O . GLY A 1 179 ? -11.729 -3.964 15.570 1.00 64.88 179 GLY A O 1
ATOM 1348 N N . THR A 1 180 ? -12.072 -6.170 15.389 1.00 71.56 180 THR A N 1
ATOM 1349 C CA . THR A 1 180 ? -11.282 -6.541 16.572 1.00 71.56 180 THR A CA 1
ATOM 1350 C C . THR A 1 180 ? -9.824 -6.837 16.243 1.00 71.56 180 THR A C 1
ATOM 1352 O O . THR A 1 180 ? -8.985 -6.803 17.136 1.00 71.56 180 THR A O 1
ATOM 1355 N N . SER A 1 181 ? -9.524 -7.114 14.972 1.00 83.62 181 SER A N 1
ATOM 1356 C CA . SER A 1 181 ? -8.196 -7.474 14.484 1.00 83.62 181 SER A CA 1
ATOM 1357 C C . SER A 1 181 ? -7.548 -6.301 13.760 1.00 83.62 181 SER A C 1
ATOM 1359 O O . SER A 1 181 ? -8.049 -5.864 12.724 1.00 83.62 181 SER A O 1
ATOM 1361 N N . TYR A 1 182 ? -6.410 -5.836 14.264 1.00 86.94 182 TYR A N 1
ATOM 1362 C CA . TYR A 1 182 ? -5.670 -4.708 13.703 1.00 86.94 182 TYR A CA 1
ATOM 1363 C C . TYR A 1 182 ? -4.577 -5.195 12.760 1.00 86.94 182 TYR A C 1
ATOM 1365 O O . TYR A 1 182 ? -3.911 -6.198 13.030 1.00 86.94 182 TYR A O 1
ATOM 1373 N N . LEU A 1 183 ? -4.356 -4.464 11.673 1.00 89.69 183 LEU A N 1
ATOM 1374 C CA . LEU A 1 183 ? -3.250 -4.715 10.767 1.00 89.69 183 LEU A CA 1
ATOM 1375 C C . LEU A 1 183 ? -1.940 -4.270 11.421 1.00 89.69 183 LEU A C 1
ATOM 1377 O O . LEU A 1 183 ? -1.747 -3.107 11.783 1.00 89.69 183 LEU A O 1
ATOM 1381 N N . LYS A 1 184 ? -1.015 -5.215 11.548 1.00 90.12 184 LYS A N 1
ATOM 1382 C CA . LYS A 1 184 ? 0.339 -4.998 12.050 1.00 90.12 184 LYS A CA 1
ATOM 1383 C C . LYS A 1 184 ? 1.362 -5.318 10.980 1.00 90.12 184 LYS A C 1
ATOM 1385 O O . LYS A 1 184 ? 1.114 -6.100 10.066 1.00 90.12 184 LYS A O 1
ATOM 1390 N N . SER A 1 185 ? 2.528 -4.712 11.138 1.00 88.12 185 SER A N 1
ATOM 1391 C CA . SER A 1 185 ? 3.702 -4.883 10.302 1.00 88.12 185 SER A CA 1
ATOM 1392 C C . SER A 1 185 ? 4.882 -5.318 11.164 1.00 88.12 185 SER A C 1
ATOM 1394 O O . SER A 1 185 ? 5.214 -4.675 12.165 1.00 88.12 185 SER A O 1
ATOM 1396 N N . THR A 1 186 ? 5.541 -6.404 10.768 1.00 86.44 186 THR A N 1
ATOM 1397 C CA . THR A 1 186 ? 6.742 -6.920 11.433 1.00 86.44 186 THR A CA 1
ATOM 1398 C C . THR A 1 186 ? 7.936 -6.836 10.496 1.00 86.44 186 THR A C 1
ATOM 1400 O O . THR A 1 186 ? 7.860 -7.278 9.352 1.00 86.44 186 THR A O 1
ATOM 1403 N N . LYS A 1 187 ? 9.051 -6.278 10.973 1.00 84.94 187 LYS A N 1
ATOM 1404 C CA . LYS A 1 187 ? 10.321 -6.257 10.242 1.00 84.94 187 LYS A CA 1
ATOM 1405 C C . LYS A 1 187 ? 10.944 -7.646 10.224 1.00 84.94 187 LYS A C 1
ATOM 1407 O O . LYS A 1 187 ? 11.045 -8.287 11.268 1.00 84.94 187 LYS A O 1
ATOM 1412 N N . VAL A 1 188 ? 11.392 -8.090 9.057 1.00 81.00 188 VAL A N 1
ATOM 1413 C CA . VAL A 1 188 ? 12.080 -9.376 8.876 1.00 81.00 188 VAL A CA 1
ATOM 1414 C C . VAL A 1 188 ? 13.381 -9.186 8.102 1.00 81.00 188 VAL A C 1
ATOM 1416 O O . VAL A 1 188 ? 13.621 -8.139 7.508 1.00 81.00 188 VAL A O 1
ATOM 1419 N N . THR A 1 189 ? 14.250 -10.190 8.124 1.00 73.50 189 THR A N 1
ATOM 1420 C CA . THR A 1 189 ? 15.478 -10.209 7.322 1.00 73.50 189 THR A CA 1
ATOM 1421 C C . THR A 1 189 ? 15.191 -10.856 5.963 1.00 73.50 189 THR A C 1
ATOM 1423 O O . THR A 1 189 ? 14.838 -12.033 5.927 1.00 73.50 189 THR A O 1
ATOM 1426 N N . GLY A 1 190 ? 15.349 -10.114 4.860 1.00 69.38 190 GLY A N 1
ATOM 1427 C CA . GLY A 1 190 ? 15.151 -10.607 3.483 1.00 69.38 190 GLY A CA 1
ATOM 1428 C C . GLY A 1 190 ? 13.851 -10.138 2.817 1.00 69.38 190 GLY A C 1
ATOM 1429 O O . GLY A 1 190 ? 13.168 -9.250 3.333 1.00 69.38 190 GLY A O 1
ATOM 1430 N N . ASP A 1 191 ? 13.518 -10.715 1.658 1.00 65.38 191 ASP A N 1
ATOM 1431 C CA . ASP A 1 191 ? 12.348 -10.342 0.843 1.00 65.38 191 ASP A CA 1
ATOM 1432 C C . ASP A 1 191 ? 11.057 -10.922 1.432 1.00 65.38 191 ASP A C 1
ATOM 1434 O O . ASP A 1 191 ? 10.455 -11.876 0.937 1.00 65.38 191 ASP A O 1
ATOM 1438 N N . ALA A 1 192 ? 10.679 -10.310 2.550 1.00 57.88 192 ALA A N 1
ATOM 1439 C CA . ALA A 1 192 ? 9.565 -10.603 3.435 1.00 57.88 192 ALA A CA 1
ATOM 1440 C C . ALA A 1 192 ? 8.275 -10.990 2.715 1.00 57.88 192 ALA A C 1
ATOM 1442 O O . ALA A 1 192 ? 7.646 -11.995 3.039 1.00 57.88 192 ALA A O 1
ATOM 1443 N N . GLN A 1 193 ? 7.888 -10.160 1.749 1.00 60.09 193 GLN A N 1
ATOM 1444 C CA . GLN A 1 193 ? 6.614 -10.304 1.079 1.00 60.09 193 GLN A CA 1
ATOM 1445 C C . GLN A 1 193 ? 6.731 -11.398 0.016 1.00 60.09 193 GLN A C 1
ATOM 1447 O O . GLN A 1 193 ? 5.870 -12.262 0.008 1.00 60.09 193 GLN A O 1
ATOM 1452 N N . SER A 1 194 ? 7.838 -11.502 -0.733 1.00 59.25 194 SER A N 1
ATOM 1453 C CA . SER A 1 194 ? 8.049 -12.515 -1.792 1.00 59.25 194 SER A CA 1
ATOM 1454 C C . SER A 1 194 ? 7.901 -13.978 -1.358 1.00 59.25 194 SER A C 1
ATOM 1456 O O . SER A 1 194 ? 7.450 -14.815 -2.137 1.00 59.25 194 SER A O 1
ATOM 1458 N N . ALA A 1 195 ? 8.279 -14.294 -0.116 1.00 56.88 195 ALA A N 1
ATOM 1459 C CA . ALA A 1 195 ? 8.403 -15.673 0.349 1.00 56.88 195 ALA A CA 1
ATOM 1460 C C . ALA A 1 195 ? 7.110 -16.236 0.961 1.00 56.88 195 ALA A C 1
ATOM 1462 O O . ALA A 1 195 ? 6.978 -17.454 1.089 1.00 56.88 195 ALA A O 1
ATOM 1463 N N . ASN A 1 196 ? 6.164 -15.377 1.363 1.00 68.50 196 ASN A N 1
ATOM 1464 C CA . ASN A 1 196 ? 4.921 -15.811 1.995 1.00 68.50 196 ASN A CA 1
ATOM 1465 C C . ASN A 1 196 ? 3.718 -14.929 1.594 1.00 68.50 196 ASN A C 1
ATOM 1467 O O . ASN A 1 196 ? 3.427 -13.936 2.273 1.00 68.50 196 ASN A O 1
ATOM 1471 N N . PRO A 1 197 ? 2.960 -15.334 0.554 1.00 65.00 197 PRO A N 1
ATOM 1472 C CA . PRO A 1 197 ? 1.756 -14.641 0.080 1.00 65.00 197 PRO A CA 1
ATOM 1473 C C . PRO A 1 197 ? 0.712 -14.340 1.167 1.00 65.00 197 PRO A C 1
ATOM 1475 O O . PRO A 1 197 ? 0.030 -13.318 1.113 1.00 65.00 197 PRO A O 1
ATOM 1478 N N . SER A 1 198 ? 0.646 -15.159 2.224 1.00 71.62 198 SER A N 1
ATOM 1479 C CA . SER A 1 198 ? -0.292 -14.941 3.337 1.00 71.62 198 SER A CA 1
ATOM 1480 C C . SER A 1 198 ? 0.007 -13.694 4.182 1.00 71.62 198 SER A C 1
ATOM 1482 O O . SER A 1 198 ? -0.764 -13.349 5.076 1.00 71.62 198 SER A O 1
ATOM 1484 N N . THR A 1 199 ? 1.117 -13.002 3.905 1.00 74.00 199 THR A N 1
ATOM 1485 C CA . THR A 1 199 ? 1.583 -11.827 4.654 1.00 74.00 199 THR A CA 1
ATOM 1486 C C . THR A 1 199 ? 1.610 -10.526 3.852 1.00 74.00 199 THR A C 1
ATOM 1488 O O . THR A 1 199 ? 2.120 -9.514 4.334 1.00 74.00 199 THR A O 1
ATOM 1491 N N . MET A 1 200 ? 1.082 -10.533 2.629 1.00 74.81 200 MET A N 1
ATOM 1492 C CA . MET A 1 200 ? 1.099 -9.376 1.731 1.00 74.81 200 MET A CA 1
ATOM 1493 C C . MET A 1 200 ? -0.210 -8.568 1.787 1.00 74.81 200 MET A C 1
ATOM 1495 O O . MET A 1 200 ? -1.248 -9.071 2.234 1.00 74.81 200 MET A O 1
ATOM 1499 N N . LEU A 1 201 ? -0.157 -7.327 1.288 1.00 80.19 201 LEU A N 1
ATOM 1500 C CA . LEU A 1 201 ? -1.313 -6.446 1.091 1.00 80.19 201 LEU A CA 1
ATOM 1501 C C . LEU A 1 201 ? -1.754 -6.438 -0.378 1.00 80.19 201 LEU A C 1
ATOM 1503 O O . LEU A 1 201 ? -0.958 -6.651 -1.293 1.00 80.19 201 LEU A O 1
ATOM 1507 N N . ILE A 1 202 ? -3.045 -6.203 -0.610 1.00 75.69 202 ILE A N 1
ATOM 1508 C CA . ILE A 1 202 ? -3.671 -6.334 -1.931 1.00 75.69 202 ILE A CA 1
ATOM 1509 C C . ILE A 1 202 ? -4.679 -5.213 -2.136 1.00 75.69 202 ILE A C 1
ATOM 1511 O O . ILE A 1 202 ? -5.612 -5.070 -1.351 1.00 75.69 202 ILE A O 1
ATOM 1515 N N . GLY A 1 203 ? -4.516 -4.449 -3.210 1.00 73.50 203 GLY A N 1
ATOM 1516 C CA . GLY A 1 203 ? -5.530 -3.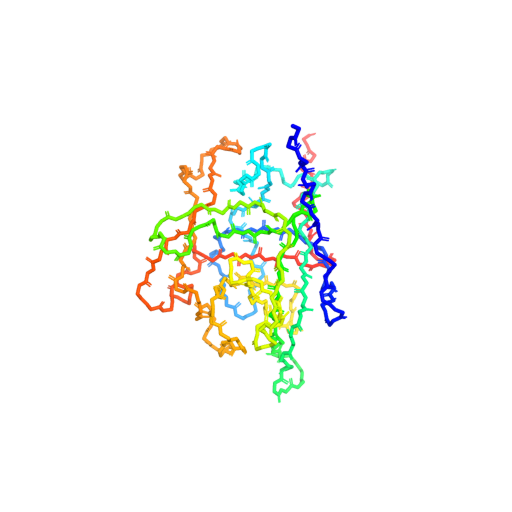565 -3.768 1.00 73.50 203 GLY A CA 1
ATOM 1517 C C . GLY A 1 203 ? -6.270 -4.232 -4.929 1.00 73.50 203 GLY A C 1
ATOM 1518 O O . GLY A 1 203 ? -5.666 -4.862 -5.796 1.00 73.50 203 GLY A O 1
ATOM 1519 N N . GLN A 1 204 ? -7.592 -4.108 -4.962 1.00 69.50 204 GLN A N 1
ATOM 1520 C CA . GLN A 1 204 ? -8.429 -4.576 -6.070 1.00 69.50 204 GLN A CA 1
ATOM 1521 C C . GLN A 1 204 ? -9.080 -3.360 -6.731 1.00 69.50 204 GLN A C 1
ATOM 1523 O O . GLN A 1 204 ? -10.074 -2.860 -6.209 1.00 69.50 204 GLN A O 1
ATOM 1528 N N . LEU A 1 205 ? -8.504 -2.858 -7.827 1.00 66.31 205 LEU A N 1
ATOM 1529 C CA . LEU A 1 205 ? -8.979 -1.657 -8.525 1.00 66.31 205 LEU A CA 1
ATOM 1530 C C . LEU A 1 205 ? -9.895 -2.026 -9.703 1.00 66.31 205 LEU A C 1
ATOM 1532 O O . LEU A 1 205 ? -9.688 -3.042 -10.361 1.00 66.31 205 LEU A O 1
ATOM 1536 N N . GLY A 1 206 ? -10.870 -1.168 -10.010 1.00 53.47 206 GLY A N 1
ATOM 1537 C CA . GLY A 1 206 ? -11.669 -1.257 -11.242 1.00 53.47 206 GLY A CA 1
ATOM 1538 C C . GLY A 1 206 ? -12.913 -2.159 -11.191 1.00 53.47 206 GLY A C 1
ATOM 1539 O O . GLY A 1 206 ? -13.385 -2.564 -10.129 1.00 53.47 206 GLY A O 1
ATOM 1540 N N . ASP A 1 207 ? -13.465 -2.437 -12.378 1.00 39.94 207 ASP A N 1
ATOM 1541 C CA . ASP A 1 207 ? -14.859 -2.871 -12.595 1.00 39.94 207 ASP A CA 1
ATOM 1542 C C . ASP A 1 207 ? -15.149 -4.359 -12.299 1.00 39.94 207 ASP A C 1
ATOM 1544 O O . ASP A 1 207 ? -16.306 -4.788 -12.316 1.00 39.94 207 ASP A O 1
ATOM 1548 N N . GLU A 1 208 ? -14.124 -5.171 -12.024 1.00 42.72 208 GLU A N 1
ATOM 1549 C CA . GLU A 1 208 ? -14.272 -6.616 -11.786 1.00 42.72 208 GLU A CA 1
ATOM 1550 C C . GLU A 1 208 ? -14.251 -7.024 -10.309 1.00 42.72 208 GLU A C 1
ATOM 1552 O O . GLU A 1 208 ? -14.397 -8.213 -10.004 1.00 42.72 208 GLU A O 1
ATOM 1557 N N . TYR A 1 209 ? -14.180 -6.070 -9.370 1.00 43.62 209 TYR A N 1
ATOM 1558 C CA . TYR A 1 209 ? -14.578 -6.363 -7.994 1.00 43.62 209 TYR A CA 1
ATOM 1559 C C . TYR A 1 209 ? -16.083 -6.647 -7.956 1.00 43.62 209 TYR A C 1
ATOM 1561 O O . TYR A 1 209 ? -16.914 -5.765 -7.740 1.00 43.62 209 TYR A O 1
ATOM 1569 N N . ARG A 1 210 ? -16.447 -7.909 -8.191 1.00 41.19 210 ARG A N 1
ATOM 1570 C CA . ARG A 1 210 ? -17.796 -8.411 -7.964 1.00 41.19 210 ARG A CA 1
ATOM 1571 C C . ARG A 1 210 ? -17.873 -8.807 -6.495 1.00 41.19 210 ARG A C 1
ATOM 1573 O O . ARG A 1 210 ? -17.316 -9.849 -6.140 1.00 41.19 210 ARG A O 1
ATOM 1580 N N . PRO A 1 211 ? -18.520 -8.010 -5.624 1.00 39.94 211 PRO A N 1
ATOM 1581 C CA . PRO A 1 211 ? -18.802 -8.476 -4.277 1.00 39.94 211 PRO A CA 1
ATOM 1582 C C . PRO A 1 211 ? -19.538 -9.820 -4.373 1.00 39.94 211 PRO A C 1
ATOM 1584 O O . PRO A 1 211 ? -20.280 -10.032 -5.343 1.00 39.94 211 PRO A O 1
ATOM 1587 N N . PRO A 1 212 ? -19.360 -10.739 -3.408 1.00 40.28 212 PRO A N 1
ATOM 1588 C CA . PRO A 1 212 ? -20.196 -11.926 -3.352 1.00 40.28 212 PRO A CA 1
ATOM 1589 C C . PRO A 1 212 ? -21.659 -11.476 -3.421 1.00 40.28 212 PRO A C 1
ATOM 1591 O O . PRO A 1 212 ? -22.106 -10.633 -2.639 1.00 40.28 212 PRO A O 1
ATOM 1594 N N . THR A 1 213 ? -22.376 -11.966 -4.434 1.00 39.50 213 THR A N 1
ATOM 1595 C CA . THR A 1 213 ? -23.790 -11.652 -4.647 1.00 39.50 213 THR A CA 1
ATOM 1596 C C . THR A 1 213 ? -24.549 -11.903 -3.356 1.00 39.50 213 THR A C 1
ATOM 1598 O O . THR A 1 213 ? -24.366 -12.950 -2.737 1.00 39.50 213 THR A O 1
ATOM 1601 N N . LYS A 1 214 ? -25.394 -10.943 -2.961 1.00 34.28 214 LYS A N 1
ATOM 1602 C CA . LYS A 1 214 ? -26.301 -11.056 -1.816 1.00 34.28 214 LYS A CA 1
ATOM 1603 C C . LYS A 1 214 ? -26.995 -12.416 -1.893 1.00 34.28 214 LYS A C 1
ATOM 1605 O O . LYS A 1 214 ? -27.788 -12.639 -2.807 1.00 34.28 214 LYS A O 1
ATOM 1610 N N . SER A 1 215 ? -26.670 -13.329 -0.980 1.00 37.88 215 SER A N 1
ATOM 1611 C CA . SER A 1 215 ? -27.429 -14.567 -0.843 1.00 37.88 215 SER A CA 1
ATOM 1612 C C . SER A 1 215 ? -28.834 -14.160 -0.429 1.00 37.88 215 SER A C 1
ATOM 1614 O O . SER A 1 215 ? -29.044 -13.674 0.682 1.00 37.88 215 SER A O 1
ATOM 1616 N N . VAL A 1 216 ? -29.772 -14.269 -1.362 1.00 35.00 216 VAL A N 1
ATOM 1617 C CA . VAL A 1 216 ? -31.193 -14.124 -1.074 1.00 35.00 216 VAL A CA 1
ATOM 1618 C C . VAL A 1 216 ? -31.556 -15.336 -0.218 1.00 35.00 216 VAL A C 1
ATOM 1620 O O . VAL A 1 216 ? -31.560 -16.456 -0.725 1.00 35.00 216 VAL A O 1
ATOM 1623 N N . LEU A 1 217 ? -31.726 -15.117 1.088 1.00 36.12 217 LEU A N 1
ATOM 1624 C CA . LEU A 1 217 ? -32.410 -16.060 1.973 1.00 36.12 217 LEU A CA 1
ATOM 1625 C C . LEU A 1 217 ? -33.909 -16.032 1.672 1.00 36.12 217 LEU A C 1
ATOM 1627 O O . LEU A 1 217 ? -34.436 -14.911 1.483 1.00 36.12 217 LEU A O 1
#

Secondary structure (DSSP, 8-state):
---------PPPPTT-EEEEEEEEEE--S--STT--PPPSEEEEE-TTSBEEEES--BTTB---EEEEEEEEE--SS-STT-EEEEEEEEE-TTSPEEEES-SSSSEEEEEEE---B-S-GGGTTB-GGG-EEEEEETT--EEEEEE-TT--S---TTSTT-STTEEEEEES---SSTT-PEEEEEE-SS-HHHH-GGG-EEEEESTT--PPP----

Foldseek 3Di:
DDPPDDPPLDPADPLKDWPFKFWKAAFDPDDDQPDPTDHPFTWAADPVQFIWTAPDPDVVDGFIKIDIFLDKDWFPDDDAFGKIKGKDFIATPVRFTWFFPDLVDQKTFIGGDRFAFAPPVLRSRGALRGMWMWMDGPPAQKTWIERARPNRDPPDPNLPQPHSQKFWAWPPHDDPDTPPTTIMIGHDPPSRCSPHRNGTMITRGDDPPDPDPPPDD

pLDDT: mean 72.93, std 16.84, range [32.88, 95.06]

Radius of gyration: 16.81 Å; chains: 1; bounding box: 48×49×48 Å

Sequence (217 aa):
MAIALAPTTAAAPAQCQSLGKGAFGYNSTSIWIYATTPPGAYLTVDDSKHIVASTVPTYENQTMFEFFSCLHTPAPYQGKGAIDTYQGYIQAPNGECVTLHDLDNPRTHVETQPCRFNDVTAIGDVAHAQHFQFQTDSFYSYYSAVFLGSTHGPVSTNAFGGGGHRIFSLDPAPSSAAGTSYLKSTKVTGDAQSANPSTMLIGQLGDEYRPPTKSVL

Organism: NCBI:txid280036